Protein AF-0000000080721192 (afdb_homodimer)

Foldseek 3Di:
DDLVVQVVVLCVLVVVVQKHKDFDDADWDQDPVRHIDGSPDDPLFAGMWIAHNVPRAIEGEHEDAPPDDRDPSVVVVLVVCLVVLGQYEYDNHNVRSCCSHVVSDRHPPVD/DDLVVQVVVLCVLVVVVQKHKDFDDADWDQDPVRHIDGSPDDPLFAGMWIAHNVPRAIEGEHEDAPPDDRDPSVVVVLVVCLVVLGQYEYDNHSVRSCCSHVVSDRHPPVD

Radius of gyration: 17.12 Å; Cα contacts (8 Å, |Δi|>4): 476; chains: 2; bounding box: 43×50×36 Å

Structure (mmCIF, N/CA/C/O backbone):
data_AF-0000000080721192-model_v1
#
loop_
_entity.id
_entity.type
_entity.pdbx_description
1 polymer 'VRR-NUC domain-containing protein'
#
loop_
_atom_site.group_PDB
_atom_site.id
_atom_site.type_symbol
_atom_site.label_atom_id
_atom_site.label_alt_id
_atom_site.label_comp_id
_atom_site.label_asym_id
_atom_site.label_entity_id
_atom_site.label_seq_id
_atom_site.pdbx_PDB_ins_code
_atom_site.Cartn_x
_atom_site.Cartn_y
_atom_site.Cartn_z
_atom_site.occupancy
_atom_site.B_iso_or_equiv
_atom_site.auth_seq_id
_atom_site.auth_comp_id
_atom_site.auth_asym_id
_atom_site.auth_atom_id
_atom_site.pdbx_PDB_model_num
ATOM 1 N N . MET A 1 1 ? 7.223 -18.641 -18.047 1 91.12 1 MET A N 1
ATOM 2 C CA . MET A 1 1 ? 7.047 -17.234 -17.703 1 91.12 1 MET A CA 1
ATOM 3 C C . MET A 1 1 ? 7.738 -16.906 -16.391 1 91.12 1 MET A C 1
ATOM 5 O O . MET A 1 1 ? 7.703 -17.703 -15.453 1 91.12 1 MET A O 1
ATOM 9 N N . THR A 1 2 ? 8.375 -15.758 -16.25 1 95.75 2 THR A N 1
ATOM 10 C CA . THR A 1 2 ? 9.039 -15.328 -15.031 1 95.75 2 THR A CA 1
ATOM 11 C C . THR A 1 2 ? 8.031 -14.742 -14.047 1 95.75 2 THR A C 1
ATOM 13 O O . THR A 1 2 ? 6.902 -14.43 -14.422 1 95.75 2 THR A O 1
ATOM 16 N N . GLU A 1 3 ? 8.422 -14.609 -12.828 1 97.25 3 GLU A N 1
ATOM 17 C CA . GLU A 1 3 ? 7.57 -13.992 -11.812 1 97.25 3 GLU A CA 1
ATOM 18 C C . GLU A 1 3 ? 7.223 -12.555 -12.18 1 97.25 3 GLU A C 1
ATOM 20 O O . GLU A 1 3 ? 6.086 -12.117 -11.984 1 97.25 3 GLU A O 1
ATOM 25 N N . HIS A 1 4 ? 8.172 -11.859 -12.734 1 97 4 HIS A N 1
ATOM 26 C CA . HIS A 1 4 ? 7.965 -10.477 -13.141 1 97 4 HIS A CA 1
ATOM 27 C C . HIS A 1 4 ? 6.934 -10.375 -14.266 1 97 4 HIS A C 1
ATOM 29 O O . HIS A 1 4 ? 6.07 -9.5 -14.242 1 97 4 HIS A O 1
ATOM 35 N N . GLU A 1 5 ? 7.02 -11.266 -15.195 1 98.12 5 GLU A N 1
ATOM 36 C CA . GLU A 1 5 ? 6.051 -11.281 -16.281 1 98.12 5 GLU A CA 1
ATOM 37 C C . GLU A 1 5 ? 4.645 -11.562 -15.773 1 98.12 5 GLU A C 1
ATOM 39 O O . GLU A 1 5 ? 3.684 -10.914 -16.188 1 98.12 5 GLU A O 1
ATOM 44 N N . ILE A 1 6 ? 4.527 -12.539 -14.906 1 98.69 6 ILE A N 1
ATOM 45 C CA . ILE A 1 6 ? 3.238 -12.875 -14.312 1 98.69 6 ILE A CA 1
ATOM 46 C C . ILE A 1 6 ? 2.686 -11.664 -13.562 1 98.69 6 ILE A C 1
ATOM 48 O O . ILE A 1 6 ? 1.504 -11.336 -13.688 1 98.69 6 ILE A O 1
ATOM 52 N N . GLN A 1 7 ? 3.568 -11.055 -12.781 1 98.81 7 GLN A N 1
ATOM 53 C CA . GLN A 1 7 ? 3.178 -9.875 -12.008 1 98.81 7 GLN A CA 1
ATOM 54 C C . GLN A 1 7 ? 2.598 -8.789 -12.906 1 98.81 7 GLN A C 1
ATOM 56 O O . GLN A 1 7 ? 1.542 -8.227 -12.609 1 98.81 7 GLN A O 1
ATOM 61 N N . LYS A 1 8 ? 3.229 -8.523 -14.023 1 98.5 8 LYS A N 1
ATOM 62 C CA . LYS A 1 8 ? 2.764 -7.5 -14.961 1 98.5 8 LYS A CA 1
ATOM 63 C C . LYS A 1 8 ? 1.385 -7.852 -15.516 1 98.5 8 LYS A C 1
ATOM 65 O O . LYS A 1 8 ? 0.512 -6.988 -15.617 1 98.5 8 LYS A O 1
ATOM 70 N N . LEU A 1 9 ? 1.255 -9.07 -15.891 1 98.75 9 LEU A N 1
ATOM 71 C CA . LEU A 1 9 ? -0.02 -9.516 -16.438 1 98.75 9 LEU A CA 1
ATOM 72 C C . LEU A 1 9 ? -1.134 -9.383 -15.406 1 98.75 9 LEU A C 1
ATOM 74 O O . LEU A 1 9 ? -2.248 -8.977 -15.734 1 98.75 9 LEU A O 1
ATOM 78 N N . ILE A 1 10 ? -0.845 -9.703 -14.203 1 98.88 10 ILE A N 1
ATOM 79 C CA . ILE A 1 10 ? -1.822 -9.609 -13.125 1 98.88 10 ILE A CA 1
ATOM 80 C C . ILE A 1 10 ? -2.209 -8.148 -12.914 1 98.88 10 ILE A C 1
ATOM 82 O O . ILE A 1 10 ? -3.391 -7.824 -12.758 1 98.88 10 ILE A O 1
ATOM 86 N N . GLN A 1 11 ? -1.222 -7.273 -12.867 1 98.75 11 GLN A N 1
ATOM 87 C CA . GLN A 1 11 ? -1.494 -5.852 -12.695 1 98.75 11 GLN A CA 1
ATOM 88 C C . GLN A 1 11 ? -2.465 -5.344 -13.758 1 98.75 11 GLN A C 1
ATOM 90 O O . GLN A 1 11 ? -3.432 -4.648 -13.445 1 98.75 11 GLN A O 1
ATOM 95 N N . VAL A 1 12 ? -2.215 -5.707 -15 1 98.62 12 VAL A N 1
ATOM 96 C CA . VAL A 1 12 ? -3.064 -5.281 -16.109 1 98.62 12 VAL A CA 1
ATOM 97 C C . VAL A 1 12 ? -4.473 -5.84 -15.922 1 98.62 12 VAL A C 1
ATOM 99 O O . VAL A 1 12 ? -5.457 -5.105 -16.031 1 98.62 12 VAL A O 1
ATOM 102 N N . ALA A 1 13 ? -4.57 -7.066 -15.633 1 98.75 13 ALA A N 1
ATOM 103 C CA . ALA A 1 13 ? -5.867 -7.73 -15.516 1 98.75 13 ALA A CA 1
ATOM 104 C C . ALA A 1 13 ? -6.691 -7.121 -14.383 1 98.75 13 ALA A C 1
ATOM 106 O O . ALA A 1 13 ? -7.875 -6.824 -14.562 1 98.75 13 ALA A O 1
ATOM 107 N N . LEU A 1 14 ? -6.094 -6.934 -13.242 1 98.56 14 LEU A N 1
ATOM 108 C CA . LEU A 1 14 ? -6.812 -6.387 -12.094 1 98.56 14 LEU A CA 1
ATOM 109 C C . LEU A 1 14 ? -7.23 -4.941 -12.359 1 98.56 14 LEU A C 1
ATOM 111 O O . LEU A 1 14 ? -8.312 -4.52 -11.93 1 98.56 14 LEU A O 1
ATOM 115 N N . SER A 1 15 ? -6.34 -4.184 -13.031 1 97.62 15 SER A N 1
ATOM 116 C CA . SER A 1 15 ? -6.68 -2.803 -13.352 1 97.62 15 SER A CA 1
ATOM 117 C C . SER A 1 15 ? -7.898 -2.738 -14.273 1 97.62 15 SER A C 1
ATOM 119 O O . SER A 1 15 ? -8.641 -1.755 -14.258 1 97.62 15 SER A O 1
ATOM 121 N N . GLN A 1 16 ? -8.125 -3.797 -14.984 1 97.44 16 GLN A N 1
ATOM 122 C CA . GLN A 1 16 ? -9.266 -3.875 -15.883 1 97.44 16 GLN A CA 1
ATOM 123 C C . GLN A 1 16 ? -10.484 -4.473 -15.18 1 97.44 16 GLN A C 1
ATOM 125 O O . GLN A 1 16 ? -11.578 -4.512 -15.75 1 97.44 16 GLN A O 1
ATOM 130 N N . HIS A 1 17 ? -10.273 -4.906 -14.055 1 96.38 17 HIS A N 1
ATOM 131 C CA . HIS A 1 17 ? -11.328 -5.586 -13.297 1 96.38 17 HIS A CA 1
ATOM 132 C C . HIS A 1 17 ? -11.766 -4.75 -12.102 1 96.38 17 HIS A C 1
ATOM 134 O O . HIS A 1 17 ? -11.961 -5.285 -11.008 1 96.38 17 HIS A O 1
ATOM 140 N N . LYS A 1 18 ? -11.844 -3.471 -12.211 1 95.75 18 LYS A N 1
ATOM 141 C CA . LYS A 1 18 ? -12.398 -2.535 -11.234 1 95.75 18 LYS A CA 1
ATOM 142 C C . LYS A 1 18 ? -11.586 -2.545 -9.945 1 95.75 18 LYS A C 1
ATOM 144 O O . LYS A 1 18 ? -12.156 -2.598 -8.852 1 95.75 18 LYS A O 1
ATOM 149 N N . CYS A 1 19 ? -10.352 -2.568 -10.086 1 98.38 19 CYS A N 1
ATOM 150 C CA . CYS A 1 19 ? -9.414 -2.465 -8.969 1 98.38 19 CYS A CA 1
ATOM 151 C C . CYS A 1 19 ? -8.344 -1.423 -9.258 1 98.38 19 CYS A C 1
ATOM 153 O O . CYS A 1 19 ? -8.062 -1.112 -10.414 1 98.38 19 CYS A O 1
ATOM 155 N N . SER A 1 20 ? -7.867 -0.827 -8.25 1 98.5 20 SER A N 1
ATOM 156 C CA . SER A 1 20 ? -6.555 -0.19 -8.297 1 98.5 20 SER A CA 1
ATOM 157 C C . SER A 1 20 ? -5.473 -1.106 -7.734 1 98.5 20 SER A C 1
ATOM 159 O O . SER A 1 20 ? -5.668 -1.738 -6.691 1 98.5 20 SER A O 1
ATOM 161 N N . VAL A 1 21 ? -4.379 -1.207 -8.422 1 98.69 21 VAL A N 1
ATOM 162 C CA . VAL A 1 21 ? -3.322 -2.129 -8.016 1 98.69 21 VAL A CA 1
ATOM 163 C C . VAL A 1 21 ? -1.961 -1.45 -8.156 1 98.69 21 VAL A C 1
ATOM 165 O O . VAL A 1 21 ? -1.707 -0.76 -9.148 1 98.69 21 VAL A O 1
ATOM 168 N N . PHE A 1 22 ? -1.096 -1.616 -7.203 1 98.62 22 PHE A N 1
ATOM 169 C CA . PHE A 1 22 ? 0.232 -1.016 -7.156 1 98.62 22 PHE A CA 1
ATOM 170 C C . PHE A 1 22 ? 1.295 -2.072 -6.875 1 98.62 22 PHE A C 1
ATOM 172 O O . PHE A 1 22 ? 1.078 -2.98 -6.07 1 98.62 22 PHE A O 1
ATOM 179 N N . ARG A 1 23 ? 2.371 -1.935 -7.621 1 98.62 23 ARG A N 1
ATOM 180 C CA . ARG A 1 23 ? 3.543 -2.709 -7.227 1 98.62 23 ARG A CA 1
ATOM 181 C C . ARG A 1 23 ? 4.148 -2.168 -5.938 1 98.62 23 ARG A C 1
ATOM 183 O O . ARG A 1 23 ? 4.203 -0.953 -5.734 1 98.62 23 ARG A O 1
ATOM 190 N N . THR A 1 24 ? 4.602 -3.082 -5.078 1 98.5 24 THR A N 1
ATOM 191 C CA . THR A 1 24 ? 5.156 -2.682 -3.789 1 98.5 24 THR A CA 1
ATOM 192 C C . THR A 1 24 ? 6.512 -3.348 -3.553 1 98.5 24 THR A C 1
ATOM 194 O O . THR A 1 24 ? 6.598 -4.355 -2.85 1 98.5 24 THR A O 1
ATOM 197 N N . ASN A 1 25 ? 7.484 -2.789 -4.102 1 97.94 25 ASN A N 1
ATOM 198 C CA . ASN A 1 25 ? 8.82 -3.289 -3.818 1 97.94 25 ASN A CA 1
ATOM 199 C C . ASN A 1 25 ? 9.305 -2.852 -2.438 1 97.94 25 ASN A C 1
ATOM 201 O O . ASN A 1 25 ? 9.062 -1.716 -2.023 1 97.94 25 ASN A O 1
ATOM 205 N N . VAL A 1 26 ? 9.992 -3.762 -1.728 1 97.75 26 VAL A N 1
ATOM 206 C CA . VAL A 1 26 ? 10.359 -3.52 -0.336 1 97.75 26 VAL A CA 1
ATOM 207 C C . VAL A 1 26 ? 11.883 -3.473 -0.202 1 97.75 26 VAL A C 1
ATOM 209 O O . VAL A 1 26 ? 12.602 -3.924 -1.094 1 97.75 26 VAL A O 1
ATOM 212 N N . GLY A 1 27 ? 12.242 -2.887 0.895 1 94.56 27 GLY A N 1
ATOM 213 C CA . GLY A 1 27 ? 13.648 -3.006 1.24 1 94.56 27 GLY A CA 1
ATOM 214 C C . GLY A 1 27 ? 14.312 -1.668 1.513 1 94.56 27 GLY A C 1
ATOM 215 O O . GLY A 1 27 ? 13.672 -0.621 1.413 1 94.56 27 GLY A O 1
ATOM 216 N N . LYS A 1 28 ? 15.523 -1.801 1.999 1 97 28 LYS A N 1
ATOM 217 C CA . LYS A 1 28 ? 16.438 -0.694 2.232 1 97 28 LYS A CA 1
ATOM 218 C C . LYS A 1 28 ? 17.688 -0.816 1.351 1 97 28 LYS A C 1
ATOM 220 O O . LYS A 1 28 ? 18.312 -1.871 1.307 1 97 28 LYS A O 1
ATOM 225 N N . VAL A 1 29 ? 17.938 0.295 0.588 1 97.44 29 VAL A N 1
ATOM 226 C CA . VAL A 1 29 ? 19.094 0.231 -0.309 1 97.44 29 VAL A CA 1
ATOM 227 C C . VAL A 1 29 ? 20.016 1.423 -0.056 1 97.44 29 VAL A C 1
ATOM 229 O O . VAL A 1 29 ? 19.562 2.482 0.386 1 97.44 29 VAL A O 1
ATOM 232 N N . GLN A 1 30 ? 21.234 1.2 -0.267 1 97.75 30 GLN A N 1
ATOM 233 C CA . GLN A 1 30 ? 22.188 2.311 -0.205 1 97.75 30 GLN A CA 1
ATOM 234 C C . GLN A 1 30 ? 22.297 3.014 -1.555 1 97.75 30 GLN A C 1
ATOM 236 O O . GLN A 1 30 ? 22.531 2.371 -2.578 1 97.75 30 GLN A O 1
ATOM 241 N N . THR A 1 31 ? 22.219 4.344 -1.558 1 97.44 31 THR A N 1
ATOM 242 C CA . THR A 1 31 ? 22.234 5.105 -2.801 1 97.44 31 THR A CA 1
ATOM 243 C C . THR A 1 31 ? 23.656 5.516 -3.168 1 97.44 31 THR A C 1
ATOM 245 O O . THR A 1 31 ? 24.578 5.32 -2.383 1 97.44 31 THR A O 1
ATOM 248 N N . ILE A 1 32 ? 23.812 5.945 -4.348 1 96.25 32 ILE A N 1
ATOM 249 C CA . ILE A 1 32 ? 25.125 6.305 -4.891 1 96.25 32 ILE A CA 1
ATOM 250 C C . ILE A 1 32 ? 25.766 7.367 -4.008 1 96.25 32 ILE A C 1
ATOM 252 O O . ILE A 1 32 ? 27 7.484 -3.969 1 96.25 32 ILE A O 1
ATOM 256 N N . ASP A 1 33 ? 24.953 8.102 -3.371 1 95.88 33 ASP A N 1
ATOM 257 C CA . ASP A 1 33 ? 25.484 9.117 -2.461 1 95.88 33 ASP A CA 1
ATOM 258 C C . ASP A 1 33 ? 25.719 8.539 -1.069 1 95.88 33 ASP A C 1
ATOM 260 O O . ASP A 1 33 ? 25.844 9.281 -0.093 1 95.88 33 ASP A O 1
ATOM 264 N N . HIS A 1 34 ? 25.672 7.293 -0.898 1 95.62 34 HIS A N 1
ATOM 265 C CA . HIS A 1 34 ? 25.969 6.547 0.318 1 95.62 34 HIS A CA 1
ATOM 266 C C . HIS A 1 34 ? 24.906 6.797 1.392 1 95.62 34 HIS A C 1
ATOM 268 O O . HIS A 1 34 ? 25.219 6.797 2.584 1 95.62 34 HIS A O 1
ATOM 274 N N . ARG A 1 35 ? 23.844 7.133 0.941 1 96.94 35 ARG A N 1
ATOM 275 C CA . ARG A 1 35 ? 22.719 7.266 1.852 1 96.94 35 ARG A CA 1
ATOM 276 C C . ARG A 1 35 ? 21.781 6.062 1.746 1 96.94 35 ARG A C 1
ATOM 278 O O . ARG A 1 35 ? 21.797 5.348 0.743 1 96.94 35 ARG A O 1
ATOM 285 N N . TRP A 1 36 ? 21.016 5.766 2.832 1 97.44 36 TRP A N 1
ATOM 286 C CA . TRP A 1 36 ? 20.062 4.652 2.838 1 97.44 36 TRP A CA 1
ATOM 287 C C . TRP A 1 36 ? 18.688 5.113 2.402 1 97.44 36 TRP A C 1
ATOM 289 O O . TRP A 1 36 ? 18.219 6.188 2.803 1 97.44 36 TRP A O 1
ATOM 299 N N . PHE A 1 37 ? 18.141 4.445 1.411 1 97.56 37 PHE A N 1
ATOM 300 C CA . PHE A 1 37 ? 16.734 4.59 1.042 1 97.56 37 PHE A CA 1
ATOM 301 C C . PHE A 1 37 ? 15.922 3.408 1.549 1 97.56 37 PHE A C 1
ATOM 303 O O . PHE A 1 37 ? 16.219 2.256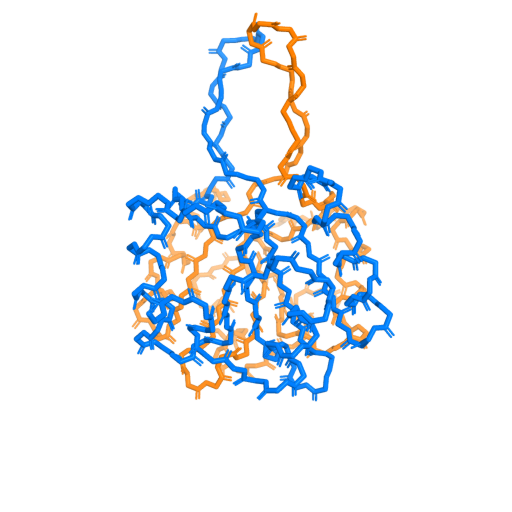 1.225 1 97.56 37 PHE A O 1
ATOM 310 N N . ASP A 1 38 ? 14.93 3.73 2.385 1 98.19 38 ASP A N 1
ATOM 311 C CA . ASP A 1 38 ? 14.008 2.766 2.98 1 98.19 38 ASP A CA 1
ATOM 312 C C . ASP A 1 38 ? 12.594 2.943 2.434 1 98.19 38 ASP A C 1
ATOM 314 O O . ASP A 1 38 ? 12.008 4.02 2.555 1 98.19 38 ASP A O 1
ATOM 318 N N . THR A 1 39 ? 12.031 1.937 1.851 1 98.25 39 THR A N 1
ATOM 319 C CA . THR A 1 39 ? 10.711 2.039 1.246 1 98.25 39 THR A CA 1
ATOM 320 C C . THR A 1 39 ? 9.633 2.207 2.318 1 98.25 39 THR A C 1
ATOM 322 O O . THR A 1 39 ? 8.523 2.66 2.029 1 98.25 39 THR A O 1
ATOM 325 N N . GLY A 1 40 ? 9.992 1.718 3.463 1 98.31 40 GLY A N 1
ATOM 326 C CA . GLY A 1 40 ? 9.055 1.804 4.566 1 98.31 40 GLY A CA 1
ATOM 327 C C . GLY A 1 40 ? 8.219 0.546 4.738 1 98.31 40 GLY A C 1
ATOM 328 O O . GLY A 1 40 ? 7.754 0.25 5.84 1 98.31 40 GLY A O 1
ATOM 329 N N . LEU A 1 41 ? 8.039 -0.207 3.744 1 98.44 41 LEU A N 1
ATOM 330 C CA . LEU A 1 41 ? 7.25 -1.433 3.787 1 98.44 41 LEU A CA 1
ATOM 331 C C . LEU A 1 41 ? 8.047 -2.57 4.418 1 98.44 41 LEU A C 1
ATOM 333 O O . LEU A 1 41 ? 9.25 -2.691 4.188 1 98.44 41 LEU A O 1
ATOM 337 N N . PRO A 1 42 ? 7.445 -3.348 5.176 1 97.56 42 PRO A N 1
ATOM 338 C CA . PRO A 1 42 ? 8.164 -4.434 5.848 1 97.56 42 PRO A CA 1
ATOM 339 C C . PRO A 1 42 ? 8.633 -5.52 4.879 1 97.56 42 PRO A C 1
ATOM 341 O O . PRO A 1 42 ? 8.047 -5.691 3.809 1 97.56 42 PRO A O 1
ATOM 344 N N . GLN A 1 43 ? 9.656 -6.242 5.359 1 97 43 GLN A N 1
ATOM 345 C CA . GLN A 1 43 ? 10.062 -7.434 4.625 1 97 43 GLN A CA 1
ATOM 346 C C . GLN A 1 43 ? 8.914 -8.43 4.504 1 97 43 GLN A C 1
ATOM 348 O O . GLN A 1 43 ? 8.172 -8.648 5.465 1 97 43 GLN A O 1
ATOM 353 N N . GLY A 1 44 ? 8.805 -9.023 3.354 1 98.19 44 GLY A N 1
ATOM 354 C CA . GLY A 1 44 ? 7.77 -10.023 3.143 1 98.19 44 GLY A CA 1
ATOM 355 C C . GLY A 1 44 ? 6.461 -9.43 2.646 1 98.19 44 GLY A C 1
ATOM 356 O O . GLY A 1 44 ? 5.512 -10.164 2.357 1 98.19 44 GLY A O 1
ATOM 357 N N . PHE A 1 45 ? 6.363 -8.086 2.602 1 98.81 45 PHE A N 1
ATOM 358 C CA . PHE A 1 45 ? 5.172 -7.457 2.053 1 98.81 45 PHE A CA 1
ATOM 359 C C . PHE A 1 45 ? 4.883 -7.973 0.647 1 98.81 45 PHE A C 1
ATOM 361 O O . PHE A 1 45 ? 5.801 -8.141 -0.159 1 98.81 45 PHE A O 1
ATOM 368 N N . PRO A 1 46 ? 3.705 -8.32 0.318 1 98.81 46 PRO A N 1
ATOM 369 C CA . PRO A 1 46 ? 3.393 -8.938 -0.973 1 98.81 46 PRO A CA 1
ATOM 370 C C . PRO A 1 46 ? 3.738 -8.039 -2.158 1 98.81 46 PRO A C 1
ATOM 372 O O . PRO A 1 46 ? 3.818 -6.816 -2.008 1 98.81 46 PRO A O 1
ATOM 375 N N . ASP A 1 47 ? 3.891 -8.57 -3.289 1 98.88 47 ASP A N 1
ATOM 376 C CA . ASP A 1 47 ? 4.371 -7.918 -4.504 1 98.88 47 ASP A CA 1
ATOM 377 C C . ASP A 1 47 ? 3.379 -6.863 -4.988 1 98.88 47 ASP A C 1
ATOM 379 O O . ASP A 1 47 ? 3.775 -5.867 -5.594 1 98.88 47 ASP A O 1
ATOM 383 N N . LEU A 1 48 ? 2.109 -7.16 -4.832 1 98.88 48 LEU A N 1
ATOM 384 C CA . LEU A 1 48 ? 1.051 -6.27 -5.297 1 98.88 48 LEU A CA 1
ATOM 385 C C . LEU A 1 48 ? 0.083 -5.938 -4.168 1 98.88 48 LEU A C 1
ATOM 387 O O 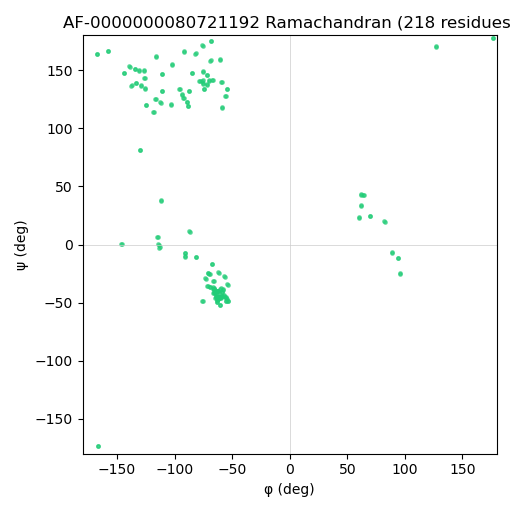. LEU A 1 48 ? -0.279 -6.812 -3.377 1 98.88 48 LEU A O 1
ATOM 391 N N . MET A 1 49 ? -0.239 -4.734 -4.059 1 98.88 49 MET A N 1
ATOM 392 C CA . MET A 1 49 ? -1.278 -4.246 -3.16 1 98.88 49 MET A CA 1
ATOM 393 C C . MET A 1 49 ? -2.301 -3.402 -3.916 1 98.88 49 MET A C 1
ATOM 395 O O . MET A 1 49 ? -1.944 -2.66 -4.832 1 98.88 49 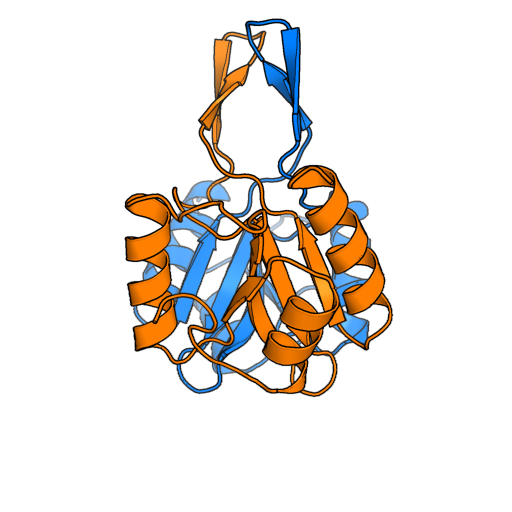MET A O 1
ATOM 399 N N . GLY A 1 50 ? -3.555 -3.533 -3.508 1 98.81 50 GLY A N 1
ATOM 400 C CA . GLY A 1 50 ? -4.602 -2.754 -4.148 1 98.81 50 GLY A CA 1
ATOM 401 C C . GLY A 1 50 ? -5.91 -2.764 -3.379 1 98.81 50 GLY A C 1
ATOM 402 O O . GLY A 1 50 ? -5.949 -3.178 -2.219 1 98.81 50 GLY A O 1
ATOM 403 N N . TYR A 1 51 ? -6.891 -2.18 -4.023 1 98.88 51 TYR A N 1
ATOM 404 C CA . TYR A 1 51 ? -8.227 -2.182 -3.449 1 98.88 51 TYR A CA 1
ATOM 405 C C . TYR A 1 51 ? -9.289 -2.303 -4.539 1 98.88 51 TYR A C 1
ATOM 407 O O . TYR A 1 51 ? -9.078 -1.86 -5.672 1 98.88 51 TYR A O 1
ATOM 415 N N . ARG A 1 52 ? -10.359 -2.969 -4.129 1 98.19 52 ARG A N 1
ATOM 416 C CA . ARG A 1 52 ? -11.523 -3.082 -5.004 1 98.19 52 ARG A CA 1
ATOM 417 C C . ARG A 1 52 ? -12.305 -1.771 -5.055 1 98.19 52 ARG A C 1
ATOM 419 O O . ARG A 1 52 ? -12.539 -1.147 -4.02 1 98.19 52 ARG A O 1
ATOM 426 N N . TRP A 1 53 ? -12.734 -1.43 -6.25 1 97.69 53 TRP A N 1
ATOM 427 C CA . TRP A 1 53 ? -13.484 -0.182 -6.375 1 97.69 53 TRP A CA 1
ATOM 428 C C . TRP A 1 53 ? -14.867 -0.31 -5.75 1 97.69 53 TRP A C 1
ATOM 430 O O . TRP A 1 53 ? -15.43 0.677 -5.27 1 97.69 53 TRP A O 1
ATOM 440 N N . VAL A 1 54 ? -15.422 -1.503 -5.637 1 96.19 54 VAL A N 1
ATOM 441 C CA . VAL A 1 54 ? -16.797 -1.721 -5.223 1 96.19 54 VAL A CA 1
ATOM 442 C C . VAL A 1 54 ? -16.938 -1.452 -3.725 1 96.19 54 VAL A C 1
ATOM 444 O O . VAL A 1 54 ? -17.984 -0.979 -3.268 1 96.19 54 VAL A O 1
ATOM 447 N N . ASP A 1 55 ? -15.93 -1.661 -2.979 1 97.06 55 ASP A N 1
ATOM 448 C CA . ASP A 1 55 ? -16.094 -1.548 -1.534 1 97.06 55 ASP A CA 1
ATOM 449 C C . ASP A 1 55 ? -14.836 -1.006 -0.872 1 97.06 55 ASP A C 1
ATOM 451 O O . ASP A 1 55 ? -14.766 -0.899 0.354 1 97.06 55 ASP A O 1
ATOM 455 N N . ASN A 1 56 ? -13.797 -0.713 -1.625 1 98.38 56 ASN A N 1
ATOM 456 C CA . ASN A 1 56 ? -12.523 -0.162 -1.176 1 98.38 56 ASN A CA 1
ATOM 457 C C . ASN A 1 56 ? -11.836 -1.087 -0.176 1 98.38 56 ASN A C 1
ATOM 459 O O . ASN A 1 56 ? -11.016 -0.637 0.63 1 98.38 56 ASN A O 1
ATOM 463 N N . GLN A 1 57 ? -12.211 -2.359 -0.249 1 98.31 57 GLN A N 1
ATOM 464 C CA . GLN A 1 57 ? -11.453 -3.34 0.527 1 98.31 57 GLN A CA 1
ATOM 465 C C . GLN A 1 57 ? -10.07 -3.57 -0.075 1 98.31 57 GLN A C 1
ATOM 467 O O . GLN A 1 57 ? -9.93 -3.688 -1.294 1 98.31 57 GLN A O 1
ATOM 472 N N . ILE A 1 58 ? -9.141 -3.645 0.812 1 98.88 58 ILE A N 1
ATOM 473 C CA . ILE A 1 58 ? -7.758 -3.869 0.411 1 98.88 58 ILE A CA 1
ATOM 474 C C . ILE A 1 58 ? -7.562 -5.332 0.019 1 98.88 58 ILE A C 1
ATOM 476 O O . ILE A 1 58 ? -8.266 -6.215 0.52 1 98.88 58 ILE A O 1
ATOM 480 N N . PHE A 1 59 ? -6.648 -5.566 -0.912 1 98.94 59 PHE A N 1
ATOM 481 C CA . PHE A 1 59 ? -6.156 -6.906 -1.205 1 98.94 59 PHE A CA 1
ATOM 482 C C . PHE A 1 59 ? -4.652 -6.887 -1.452 1 98.94 59 PHE A C 1
ATOM 484 O O . PHE A 1 59 ? -4.09 -5.848 -1.805 1 98.94 59 PHE A O 1
ATOM 491 N N . MET A 1 60 ? -3.963 -8.016 -1.197 1 98.94 60 MET A N 1
ATOM 492 C CA . MET A 1 60 ? -2.539 -8.18 -1.474 1 98.94 60 MET A CA 1
ATOM 493 C C . MET A 1 60 ? -2.27 -9.508 -2.17 1 98.94 60 MET A C 1
ATOM 495 O O . MET A 1 60 ? -2.881 -10.531 -1.835 1 98.94 60 MET A O 1
ATOM 499 N N . ILE A 1 61 ? -1.392 -9.445 -3.143 1 98.94 61 ILE A N 1
ATOM 500 C CA . ILE A 1 61 ? -1.085 -10.633 -3.941 1 98.94 61 ILE A CA 1
ATOM 501 C C . ILE A 1 61 ? 0.417 -10.906 -3.902 1 98.94 61 ILE A C 1
ATOM 503 O O . ILE A 1 61 ? 1.221 -10.039 -4.262 1 98.94 61 ILE A O 1
ATOM 507 N N . GLU A 1 62 ? 0.797 -12.039 -3.422 1 98.94 62 GLU A N 1
ATOM 508 C CA . GLU A 1 62 ? 2.152 -12.562 -3.566 1 98.94 62 GLU A CA 1
ATOM 509 C C . GLU A 1 62 ? 2.295 -13.375 -4.852 1 98.94 62 GLU A C 1
ATOM 511 O O . GLU A 1 62 ? 1.591 -14.367 -5.043 1 98.94 62 GLU A O 1
ATOM 516 N N . VAL A 1 63 ? 3.141 -13.008 -5.754 1 98.94 63 VAL A N 1
ATOM 517 C CA . VAL A 1 63 ? 3.266 -13.648 -7.059 1 98.94 63 VAL A CA 1
ATOM 518 C C . VAL A 1 63 ? 4.348 -14.727 -7 1 98.94 63 VAL A C 1
ATOM 520 O O . VAL A 1 63 ? 5.438 -14.492 -6.469 1 98.94 63 VAL A O 1
ATOM 523 N N . LYS A 1 64 ? 4.02 -15.898 -7.441 1 98.75 64 LYS A N 1
ATOM 524 C CA . LYS A 1 64 ? 4.957 -17.016 -7.547 1 98.75 64 LYS A CA 1
ATOM 525 C C . LYS A 1 64 ? 4.824 -17.719 -8.891 1 98.75 64 LYS A C 1
ATOM 527 O O . LYS A 1 64 ? 3.758 -17.703 -9.508 1 98.75 64 LYS A O 1
ATOM 532 N N . THR A 1 65 ? 5.934 -18.297 -9.352 1 98.25 65 THR A N 1
ATOM 533 C CA . THR A 1 65 ? 5.844 -19.234 -10.461 1 98.25 65 THR A CA 1
ATOM 534 C C . THR A 1 65 ? 5.113 -20.516 -10.031 1 98.25 65 THR A C 1
ATOM 536 O O . THR A 1 65 ? 4.77 -20.672 -8.859 1 98.25 65 THR A O 1
ATOM 539 N N . LYS A 1 66 ? 4.887 -21.391 -10.953 1 96.31 66 LYS A N 1
ATOM 540 C CA . LYS A 1 66 ? 4.148 -22.625 -10.703 1 96.31 66 LYS A CA 1
ATOM 541 C C . LYS A 1 66 ? 4.762 -23.406 -9.547 1 96.31 66 LYS A C 1
ATOM 543 O O . LYS A 1 66 ? 4.043 -23.984 -8.734 1 96.31 66 LYS A O 1
ATOM 548 N N . THR A 1 67 ? 6.062 -23.328 -9.422 1 96.25 67 THR A N 1
ATOM 549 C CA . THR A 1 67 ? 6.734 -24.172 -8.453 1 96.25 67 THR A CA 1
ATOM 550 C C . THR A 1 67 ? 7.344 -23.344 -7.328 1 96.25 67 THR A C 1
ATOM 552 O O . THR A 1 67 ? 7.93 -23.875 -6.391 1 96.25 67 THR A O 1
ATOM 555 N N . GLY A 1 68 ? 7.246 -22.047 -7.41 1 97 68 GLY A N 1
ATOM 556 C CA . GLY A 1 68 ? 7.867 -21.188 -6.418 1 97 68 GLY A CA 1
ATOM 557 C C . GLY A 1 68 ? 7.246 -21.312 -5.039 1 97 68 GLY A C 1
ATOM 558 O O . GLY A 1 68 ? 6.027 -21.453 -4.914 1 97 68 GLY A O 1
ATOM 559 N N . LYS A 1 69 ? 8.086 -21.266 -4.051 1 97.25 69 LYS A N 1
ATOM 560 C CA . LYS A 1 69 ? 7.625 -21.344 -2.668 1 97.25 69 LYS A CA 1
ATOM 561 C C . LYS A 1 69 ? 7.816 -20 -1.952 1 97.25 69 LYS A C 1
ATOM 563 O O . LYS A 1 69 ? 8.789 -19.281 -2.215 1 97.25 69 LYS A O 1
ATOM 568 N N . PRO A 1 70 ? 6.91 -19.703 -1.033 1 97.75 70 PRO A N 1
ATOM 569 C CA . PRO A 1 70 ? 7.098 -18.469 -0.274 1 97.75 70 PRO A CA 1
ATOM 570 C C . PRO A 1 70 ? 8.242 -18.562 0.731 1 97.75 70 PRO A C 1
ATOM 572 O O . PRO A 1 70 ? 8.492 -19.625 1.296 1 97.75 70 PRO A O 1
ATOM 575 N N . ARG A 1 71 ? 8.898 -17.469 0.913 1 98.12 71 ARG A N 1
ATOM 576 C CA . ARG A 1 71 ? 9.953 -17.359 1.916 1 98.12 71 ARG A CA 1
ATOM 577 C C . ARG A 1 71 ? 9.367 -17.25 3.318 1 98.12 71 ARG A C 1
ATOM 579 O O . ARG A 1 71 ? 8.164 -17.016 3.477 1 98.12 71 ARG A O 1
ATOM 586 N N . LYS A 1 72 ? 10.211 -17.328 4.316 1 98.19 72 LYS A N 1
ATOM 587 C CA . LYS A 1 72 ? 9.773 -17.266 5.707 1 98.19 72 LYS A CA 1
ATOM 588 C C . LYS A 1 72 ? 9.141 -15.922 6.031 1 98.19 72 LYS A C 1
ATOM 590 O O . LYS A 1 72 ? 8.125 -15.859 6.734 1 98.19 72 LYS A O 1
ATOM 595 N N . ASP A 1 73 ? 9.727 -14.828 5.582 1 98.38 73 ASP A N 1
ATOM 596 C CA . ASP A 1 73 ? 9.195 -13.5 5.855 1 98.38 73 ASP A CA 1
ATOM 597 C C . ASP A 1 73 ? 7.852 -13.297 5.16 1 98.38 73 ASP A C 1
ATOM 599 O O . ASP A 1 73 ? 6.984 -12.586 5.676 1 98.38 73 ASP A O 1
ATOM 603 N N . GLN A 1 74 ? 7.676 -13.93 4.02 1 98.69 74 GLN A N 1
ATOM 604 C CA . GLN A 1 74 ? 6.395 -13.859 3.324 1 98.69 74 GLN A CA 1
ATOM 605 C C . GLN A 1 74 ? 5.32 -14.648 4.066 1 98.69 74 GLN A C 1
ATOM 607 O O . GLN A 1 74 ? 4.164 -14.234 4.125 1 98.69 74 GLN A O 1
ATOM 612 N N . LEU A 1 75 ? 5.703 -15.789 4.676 1 98.69 75 LEU A N 1
ATOM 613 C CA . LEU A 1 75 ? 4.781 -16.578 5.477 1 98.69 75 LEU A CA 1
ATOM 614 C C . LEU A 1 75 ? 4.352 -15.82 6.727 1 98.69 75 LEU A C 1
ATOM 616 O O . LEU A 1 75 ? 3.18 -15.859 7.109 1 98.69 75 LEU A O 1
ATOM 620 N N . LYS A 1 76 ? 5.293 -15.188 7.324 1 98.19 76 LYS A N 1
ATOM 621 C CA . LYS A 1 76 ? 4.969 -14.398 8.508 1 98.19 76 LYS A CA 1
ATOM 622 C C . LYS A 1 76 ? 3.971 -13.297 8.18 1 98.19 76 LYS A C 1
ATOM 624 O O . LYS A 1 76 ? 3.014 -13.07 8.922 1 98.19 76 LYS A O 1
ATOM 629 N N . PHE A 1 77 ? 4.188 -12.594 7.09 1 98.56 77 PHE A N 1
ATOM 630 C CA . PHE A 1 77 ? 3.27 -11.523 6.711 1 98.56 77 PHE A CA 1
ATOM 631 C C . PHE A 1 77 ? 1.898 -12.086 6.355 1 98.56 77 PHE A C 1
ATOM 633 O O . PHE A 1 77 ? 0.872 -11.484 6.672 1 98.56 77 PHE A O 1
ATOM 640 N N . HIS A 1 78 ? 1.927 -13.266 5.676 1 98.56 78 HIS A N 1
ATOM 641 C CA . HIS A 1 78 ? 0.679 -13.977 5.418 1 98.56 78 HIS A CA 1
ATOM 642 C C . HIS A 1 78 ? -0.1 -14.203 6.707 1 98.56 78 HIS A C 1
ATOM 644 O O . HIS A 1 78 ? -1.311 -13.977 6.758 1 98.56 78 HIS A O 1
ATOM 650 N N . GLU A 1 79 ? 0.547 -14.695 7.719 1 98.56 79 GLU A N 1
ATOM 651 C CA . GLU A 1 79 ? -0.116 -14.969 8.992 1 98.56 79 GLU A CA 1
ATOM 652 C C . GLU A 1 79 ? -0.752 -13.711 9.562 1 98.56 79 GLU A C 1
ATOM 654 O O . GLU A 1 79 ? -1.848 -13.766 10.125 1 98.56 79 GLU A O 1
ATOM 659 N N . PHE A 1 80 ? -0.03 -12.656 9.391 1 97.94 80 PHE A N 1
ATOM 660 C CA . PHE A 1 80 ? -0.546 -11.367 9.836 1 97.94 80 PHE A CA 1
ATOM 661 C C . PHE A 1 80 ? -1.812 -11 9.07 1 97.94 80 PHE A C 1
ATOM 663 O O . PHE A 1 80 ? -2.832 -10.664 9.672 1 97.94 80 PHE A O 1
ATOM 670 N N . LEU A 1 81 ? -1.816 -11.086 7.773 1 98.44 81 LEU A N 1
ATOM 671 C CA . LEU A 1 81 ? -2.975 -10.781 6.941 1 98.44 81 LEU A CA 1
ATOM 672 C C . LEU A 1 81 ? -4.133 -11.727 7.25 1 98.44 81 LEU A C 1
ATOM 674 O O . LEU A 1 81 ? -5.289 -11.305 7.281 1 98.44 81 LEU A O 1
ATOM 678 N N . GLN A 1 82 ? -3.768 -12.984 7.449 1 98.44 82 GLN A N 1
ATOM 679 C CA . GLN A 1 82 ? -4.754 -14.008 7.773 1 98.44 82 GLN A CA 1
ATOM 680 C C . GLN A 1 82 ? -5.508 -13.664 9.055 1 98.44 82 GLN A C 1
ATOM 682 O O . GLN A 1 82 ? -6.73 -13.812 9.117 1 98.44 82 GLN A O 1
ATOM 687 N N . SER A 1 83 ? -4.805 -13.18 9.984 1 97.56 83 SER A N 1
ATOM 688 C CA . SER A 1 83 ? -5.395 -12.891 11.289 1 97.56 83 SER A CA 1
ATOM 689 C C . SER A 1 83 ? -6.395 -11.75 11.203 1 97.56 83 SER A C 1
ATOM 691 O O . SER A 1 83 ? -7.262 -11.609 12.07 1 97.56 83 SER A O 1
ATOM 693 N N . HIS A 1 84 ? -6.352 -10.969 10.133 1 97.31 84 HIS A N 1
ATOM 694 C CA . HIS A 1 84 ? -7.262 -9.836 9.984 1 97.31 84 HIS A CA 1
ATOM 695 C C . HIS A 1 84 ? -8.211 -10.055 8.812 1 97.31 84 HIS A C 1
ATOM 697 O O . HIS A 1 84 ? -8.898 -9.117 8.383 1 97.31 84 HIS A O 1
ATOM 703 N N . ASN A 1 85 ? -8.172 -11.172 8.25 1 98.19 85 ASN A N 1
ATOM 704 C CA . ASN A 1 85 ? -9.086 -11.562 7.188 1 98.19 85 ASN A CA 1
ATOM 705 C C . ASN A 1 85 ? -8.945 -10.664 5.965 1 98.19 85 ASN A C 1
ATOM 707 O O . ASN A 1 85 ? -9.938 -10.305 5.332 1 98.19 85 ASN A O 1
ATOM 711 N N . VAL A 1 86 ? -7.777 -10.266 5.777 1 98.75 86 VAL A N 1
ATOM 712 C CA . VAL A 1 86 ? -7.492 -9.445 4.609 1 98.75 86 VAL A CA 1
ATOM 713 C C . VAL A 1 86 ? -7.484 -10.312 3.354 1 98.75 86 VAL A C 1
ATOM 715 O O . VAL A 1 86 ? -6.914 -11.406 3.352 1 98.75 86 VAL A O 1
ATOM 718 N N . ILE A 1 87 ? -8.148 -9.844 2.297 1 98.88 87 ILE A N 1
ATOM 719 C CA . ILE A 1 87 ? -8.086 -10.523 1.008 1 98.88 87 ILE A CA 1
ATOM 720 C C . ILE A 1 87 ? -6.641 -10.602 0.529 1 98.88 87 ILE A C 1
ATOM 722 O O . ILE A 1 87 ? -5.98 -9.57 0.364 1 98.88 87 ILE A O 1
ATOM 726 N N . HIS A 1 88 ? -6.152 -11.859 0.382 1 98.94 88 HIS A N 1
ATOM 727 C CA . HIS A 1 88 ? -4.781 -12.031 -0.084 1 98.94 88 HIS A CA 1
ATOM 728 C C . HIS A 1 88 ? -4.508 -13.477 -0.484 1 98.94 88 HIS A C 1
ATOM 730 O O . HIS A 1 88 ? -5.277 -14.375 -0.143 1 98.94 88 HIS A O 1
ATOM 736 N N . GLY A 1 89 ? -3.41 -13.648 -1.227 1 98.94 89 GLY A N 1
ATOM 737 C CA . GLY A 1 89 ? -2.988 -14.992 -1.584 1 98.94 89 GLY A CA 1
ATOM 738 C C . GLY A 1 89 ? -1.774 -15.016 -2.494 1 98.94 89 GLY A C 1
ATOM 739 O O . GLY A 1 89 ? -1.249 -13.961 -2.863 1 98.94 89 GLY A O 1
ATOM 740 N N . ILE A 1 90 ? -1.383 -16.266 -2.76 1 98.94 90 ILE A N 1
ATOM 741 C CA . ILE A 1 90 ? -0.361 -16.5 -3.771 1 98.94 90 ILE A CA 1
ATOM 742 C C . ILE A 1 90 ? -1.019 -16.672 -5.141 1 98.94 90 ILE A C 1
ATOM 744 O O . ILE A 1 90 ? -1.934 -17.484 -5.297 1 98.94 90 ILE A O 1
ATOM 748 N N . ALA A 1 91 ? -0.65 -15.891 -6.051 1 98.94 91 ALA A N 1
ATOM 749 C CA . ALA A 1 91 ? -1.122 -16.031 -7.426 1 98.94 91 ALA A CA 1
ATOM 750 C C . ALA A 1 91 ? 0.005 -16.484 -8.352 1 98.94 91 ALA A C 1
ATOM 752 O O . ALA A 1 91 ? 1.099 -15.914 -8.328 1 98.94 91 ALA A O 1
ATOM 753 N N . ARG A 1 92 ? -0.212 -17.453 -9.172 1 98.81 92 ARG A N 1
ATOM 754 C CA . ARG A 1 92 ? 0.747 -17.984 -10.133 1 98.81 92 ARG A CA 1
ATOM 755 C C . ARG A 1 92 ? 0.289 -17.719 -11.562 1 98.81 92 ARG A C 1
ATOM 757 O O . ARG A 1 92 ? 0.924 -18.172 -12.516 1 98.81 92 ARG A O 1
ATOM 764 N N . SER A 1 93 ? -0.858 -17.078 -11.633 1 98.75 93 SER A N 1
ATOM 765 C CA . SER A 1 93 ? -1.476 -16.719 -12.906 1 98.75 93 SER A CA 1
ATOM 766 C C . SER A 1 93 ? -2.455 -15.562 -12.734 1 98.75 93 SER A C 1
ATOM 768 O O . SER A 1 93 ? -2.803 -15.203 -11.609 1 98.75 93 SER A O 1
ATOM 770 N N . VAL A 1 94 ? -2.842 -15.008 -13.828 1 98.81 94 VAL A N 1
ATOM 771 C CA . VAL A 1 94 ? -3.893 -14 -13.844 1 98.81 94 VAL A CA 1
ATOM 772 C C . VAL A 1 94 ? -5.168 -14.57 -13.227 1 98.81 94 VAL A C 1
ATOM 774 O O . VAL A 1 94 ? -5.84 -13.906 -12.438 1 98.81 94 VAL A O 1
ATOM 777 N N . GLN A 1 95 ? -5.469 -15.781 -13.617 1 98.69 95 GLN A N 1
ATOM 778 C CA . GLN A 1 95 ? -6.68 -16.422 -13.117 1 98.69 95 GLN A CA 1
ATOM 779 C C . GLN A 1 95 ? -6.656 -16.531 -11.594 1 98.69 95 GLN A C 1
ATOM 781 O O . GLN A 1 95 ? -7.66 -16.25 -10.93 1 98.69 95 GLN A O 1
ATOM 786 N N . ASP A 1 96 ? -5.527 -16.938 -11.023 1 98.81 96 ASP A N 1
ATOM 787 C CA . ASP A 1 96 ? -5.395 -16.984 -9.57 1 98.81 96 ASP A CA 1
ATOM 788 C C . ASP A 1 96 ? -5.711 -15.633 -8.945 1 98.81 96 ASP A C 1
ATOM 790 O O . ASP A 1 96 ? -6.477 -15.555 -7.977 1 98.81 96 ASP A O 1
ATOM 794 N N . ALA A 1 97 ? -5.141 -14.586 -9.461 1 98.94 97 ALA A N 1
ATOM 795 C CA . ALA A 1 97 ? -5.293 -13.234 -8.914 1 98.94 97 ALA A CA 1
ATOM 796 C C . ALA A 1 97 ? -6.754 -12.789 -8.969 1 98.94 97 ALA A C 1
ATOM 798 O O . ALA A 1 97 ? -7.27 -12.227 -7.996 1 98.94 97 ALA A O 1
ATOM 799 N N . LEU A 1 98 ? -7.379 -13.023 -10.094 1 98.75 98 LEU A N 1
ATOM 800 C CA . LEU A 1 98 ? -8.781 -12.641 -10.234 1 98.75 98 LEU A CA 1
ATOM 801 C C . LEU A 1 98 ? -9.656 -13.422 -9.258 1 98.75 98 LEU A C 1
ATOM 803 O O . LEU A 1 98 ? -10.586 -12.867 -8.672 1 98.75 98 LEU A O 1
ATOM 807 N N . MET A 1 99 ? -9.328 -14.719 -9.117 1 98.62 99 MET A N 1
ATOM 808 C CA . MET A 1 99 ? -10.062 -15.547 -8.156 1 98.62 99 MET A CA 1
ATOM 809 C C . MET A 1 99 ? -9.914 -15 -6.742 1 98.62 99 MET A C 1
ATOM 811 O O . MET A 1 99 ? -10.898 -14.891 -6.008 1 98.62 99 MET A O 1
ATOM 815 N N . ILE A 1 100 ? -8.758 -14.648 -6.324 1 98.81 100 ILE A N 1
ATOM 816 C CA . ILE A 1 100 ? -8.477 -14.125 -4.992 1 98.81 100 ILE A CA 1
ATOM 817 C C . ILE A 1 100 ? -9.266 -12.844 -4.762 1 98.81 100 ILE A C 1
ATOM 819 O O . ILE A 1 100 ? -9.992 -12.719 -3.773 1 98.81 100 ILE A O 1
ATOM 823 N N . VAL A 1 101 ? -9.148 -11.898 -5.691 1 98.75 101 VAL A N 1
ATOM 824 C CA . VAL A 1 101 ? -9.68 -10.555 -5.5 1 98.75 101 VAL A CA 1
ATOM 825 C C . VAL A 1 101 ? -11.195 -10.562 -5.672 1 98.75 101 VAL A C 1
ATOM 827 O O . VAL A 1 101 ? -11.93 -10.062 -4.816 1 98.75 101 VAL A O 1
ATOM 830 N N . ASP A 1 102 ? -11.719 -11.188 -6.77 1 97.38 102 ASP A N 1
ATOM 831 C CA . ASP A 1 102 ? -13.156 -11.219 -7.023 1 97.38 102 ASP A CA 1
ATOM 832 C C . ASP A 1 102 ? -13.875 -12.102 -6.008 1 97.38 102 ASP A C 1
ATOM 834 O O . ASP A 1 102 ? -14.992 -11.789 -5.586 1 97.38 102 ASP A O 1
ATOM 838 N N . GLY A 1 103 ? -13.156 -13.148 -5.691 1 97.44 103 GLY A N 1
ATOM 839 C CA . GLY A 1 103 ? -13.758 -14.086 -4.754 1 97.44 103 GLY A CA 1
ATOM 840 C C . GLY A 1 103 ? -13.617 -13.656 -3.309 1 97.44 103 GLY A C 1
ATOM 841 O O . GLY A 1 103 ? -14.242 -14.234 -2.42 1 97.44 103 GLY A O 1
ATOM 842 N N . GLY A 1 104 ? -12.844 -12.688 -3.059 1 98.25 104 GLY A N 1
ATOM 843 C CA . GLY A 1 104 ? -12.586 -12.266 -1.691 1 98.25 104 GLY A CA 1
ATOM 844 C C . GLY A 1 104 ? -11.93 -13.344 -0.851 1 98.25 104 GLY A C 1
ATOM 845 O O . GLY A 1 104 ? -12.328 -13.578 0.293 1 98.25 104 GLY A O 1
ATOM 846 N N . LEU A 1 105 ? -10.977 -13.977 -1.478 1 98.69 105 LEU A N 1
ATOM 847 C CA . LEU A 1 105 ? -10.375 -15.117 -0.792 1 98.69 105 LEU A CA 1
ATOM 848 C C . LEU A 1 105 ? -9.273 -14.656 0.159 1 98.69 105 LEU A C 1
ATOM 850 O O . LEU A 1 105 ? -8.555 -13.695 -0.13 1 98.69 105 LEU A O 1
ATOM 854 N N . VAL A 1 106 ? -9.141 -15.406 1.261 1 98.81 106 VAL A N 1
ATOM 855 C CA . VAL A 1 106 ? -8.156 -15.117 2.301 1 98.81 106 VAL A CA 1
ATOM 856 C C . VAL A 1 106 ? -7.176 -16.281 2.43 1 98.81 106 VAL A C 1
ATOM 858 O O . VAL A 1 106 ? -7.574 -17.406 2.752 1 98.81 106 VAL A O 1
ATOM 861 N N . GLY A 1 107 ? -5.91 -15.992 2.082 1 98.75 107 GLY A N 1
ATOM 862 C CA .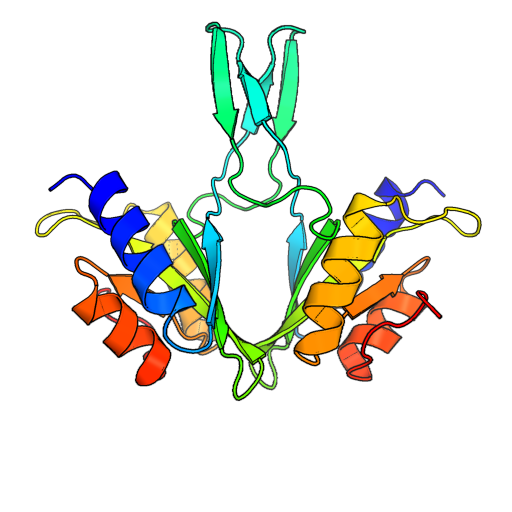 GLY A 1 107 ? -4.84 -16.969 2.268 1 98.75 107 GLY A CA 1
ATOM 863 C C . GLY A 1 107 ? -4.758 -17.984 1.146 1 98.75 107 GLY A C 1
ATOM 864 O O . GLY A 1 107 ? -4.234 -19.078 1.336 1 98.75 107 GLY A O 1
ATOM 865 N N . TYR A 1 108 ? -5.336 -17.656 0.013 1 98.56 108 TYR A N 1
ATOM 866 C CA . TYR A 1 108 ? -5.312 -18.578 -1.124 1 98.56 108 TYR A CA 1
ATOM 867 C C . TYR A 1 108 ? -3.885 -18.969 -1.478 1 98.56 108 TYR A C 1
ATOM 869 O O . TYR A 1 108 ? -3.012 -18.109 -1.614 1 98.56 108 TYR A O 1
ATOM 877 N N . GLY A 1 109 ? -3.635 -20.172 -1.557 1 97.81 109 GLY A N 1
ATOM 878 C CA . GLY A 1 109 ? -2.354 -20.656 -2.031 1 97.81 109 GLY A CA 1
ATOM 879 C C . GLY A 1 109 ? -1.365 -20.938 -0.913 1 97.81 109 GLY A C 1
ATOM 880 O O . GLY A 1 109 ? -0.281 -21.469 -1.151 1 97.81 109 GLY A O 1
ATOM 881 N N . TYR A 1 110 ? -1.616 -20.516 0.37 1 96.81 110 TYR A N 1
ATOM 882 C CA . TYR A 1 110 ? -0.736 -20.781 1.504 1 96.81 110 TYR A CA 1
ATOM 883 C C . TYR A 1 110 ? -1.122 -22.078 2.207 1 96.81 110 TYR A C 1
ATOM 885 O O . TYR A 1 110 ? -0.399 -22.547 3.086 1 96.81 110 TYR A O 1
ATOM 893 N N . GLU A 1 111 ? -2.191 -22.641 1.904 1 79.75 111 GLU A N 1
ATOM 894 C CA . GLU A 1 111 ? -2.611 -23.875 2.576 1 79.75 111 GLU A CA 1
ATOM 895 C C . GLU A 1 111 ? -1.586 -24.984 2.385 1 79.75 111 GLU A C 1
ATOM 897 O O . GLU A 1 111 ? -0.832 -24.984 1.408 1 79.75 111 GLU A O 1
ATOM 902 N N . MET B 1 1 ? 7.254 20.859 15.289 1 91.19 1 MET B N 1
ATOM 903 C CA . MET B 1 1 ? 7.43 19.453 14.953 1 91.19 1 MET B CA 1
ATOM 904 C C . MET B 1 1 ? 7.656 19.266 13.453 1 91.19 1 MET B C 1
ATOM 906 O O . MET B 1 1 ? 7.035 19.953 12.641 1 91.19 1 MET B O 1
ATOM 910 N N . THR B 1 2 ? 8.523 18.359 13.031 1 95.81 2 THR B N 1
ATOM 911 C CA . THR B 1 2 ? 8.789 18.094 11.625 1 95.81 2 THR B CA 1
ATOM 912 C C . THR B 1 2 ? 7.723 17.156 11.047 1 95.81 2 THR B C 1
ATOM 914 O O . THR B 1 2 ? 6.965 16.531 11.789 1 95.81 2 THR B O 1
ATOM 917 N N . GLU B 1 3 ? 7.652 17.094 9.758 1 97.19 3 GLU B N 1
ATOM 918 C CA . GLU B 1 3 ? 6.719 16.188 9.094 1 97.19 3 GLU B CA 1
ATOM 919 C C . GLU B 1 3 ? 6.996 14.727 9.469 1 97.19 3 GLU B C 1
ATOM 921 O O . GLU B 1 3 ? 6.066 13.953 9.68 1 97.19 3 GLU B O 1
ATOM 926 N N . HIS B 1 4 ? 8.258 14.398 9.594 1 97 4 HIS B N 1
ATOM 927 C CA . HIS B 1 4 ? 8.648 13.047 9.961 1 97 4 HIS B CA 1
ATOM 928 C C . HIS B 1 4 ? 8.188 12.703 11.375 1 97 4 HIS B C 1
ATOM 930 O O . HIS B 1 4 ? 7.699 11.594 11.625 1 97 4 HIS B O 1
ATOM 936 N N . GLU B 1 5 ? 8.32 13.625 12.258 1 98.12 5 GLU B N 1
ATOM 937 C CA . GLU B 1 5 ? 7.867 13.406 13.633 1 98.12 5 GLU B CA 1
ATOM 938 C C . GLU B 1 5 ? 6.355 13.203 13.688 1 98.12 5 GLU B C 1
ATOM 940 O O . GLU B 1 5 ? 5.871 12.312 14.383 1 98.12 5 GLU B O 1
ATOM 945 N N . ILE B 1 6 ? 5.637 14.047 12.984 1 98.69 6 ILE B N 1
ATOM 946 C CA . ILE B 1 6 ? 4.184 13.93 12.93 1 98.69 6 ILE B CA 1
ATOM 947 C C . ILE B 1 6 ? 3.797 12.562 12.359 1 98.69 6 ILE B C 1
ATOM 949 O O . ILE B 1 6 ? 2.912 11.891 12.898 1 98.69 6 ILE B O 1
ATOM 953 N N . GLN B 1 7 ? 4.477 12.203 11.281 1 98.81 7 GLN B N 1
ATOM 954 C CA . GLN B 1 7 ? 4.215 10.922 10.633 1 98.81 7 GLN B CA 1
ATOM 955 C C . GLN B 1 7 ? 4.375 9.766 11.617 1 98.81 7 GLN B C 1
ATOM 957 O O . GLN B 1 7 ? 3.516 8.891 11.695 1 98.81 7 GLN B O 1
ATOM 962 N N . LYS B 1 8 ? 5.414 9.766 12.391 1 98.5 8 LYS B N 1
ATOM 963 C CA . LYS B 1 8 ? 5.668 8.711 13.375 1 98.5 8 LYS B CA 1
ATOM 964 C C . LYS B 1 8 ? 4.559 8.656 14.414 1 98.5 8 LYS B C 1
ATOM 966 O O . LYS B 1 8 ? 4.098 7.566 14.781 1 98.5 8 LYS B O 1
ATOM 971 N N . LEU B 1 9 ? 4.211 9.781 14.883 1 98.75 9 LEU B N 1
ATOM 972 C CA . LEU B 1 9 ? 3.158 9.844 15.891 1 98.75 9 LEU B CA 1
ATOM 973 C C . LEU B 1 9 ? 1.842 9.305 15.336 1 98.75 9 LEU B C 1
ATOM 975 O O . LEU B 1 9 ? 1.114 8.594 16.031 1 98.75 9 LEU B O 1
ATOM 979 N N . ILE B 1 10 ? 1.554 9.633 14.133 1 98.88 10 ILE B N 1
ATOM 980 C CA . ILE B 1 10 ? 0.33 9.172 13.492 1 98.88 10 ILE B CA 1
ATOM 981 C C . ILE B 1 10 ? 0.364 7.652 13.344 1 98.88 10 ILE B C 1
ATOM 983 O O . ILE B 1 10 ? -0.63 6.977 13.617 1 98.88 10 ILE B O 1
ATOM 987 N N . GLN B 1 11 ? 1.486 7.133 12.891 1 98.75 11 GLN B N 1
ATOM 988 C CA . GLN B 1 11 ? 1.625 5.688 12.742 1 98.75 11 GLN B CA 1
ATOM 989 C C . GLN B 1 11 ? 1.324 4.969 14.055 1 98.75 11 GLN B C 1
ATOM 991 O O . GLN B 1 11 ? 0.572 3.992 14.078 1 98.75 11 GLN B O 1
ATOM 996 N N . VAL B 1 12 ? 1.888 5.469 15.141 1 98.62 12 VAL B N 1
ATOM 997 C CA . VAL B 1 12 ? 1.687 4.867 16.453 1 98.62 12 VAL B CA 1
ATOM 998 C C . VAL B 1 12 ? 0.211 4.953 16.844 1 98.62 12 VAL B C 1
ATOM 1000 O O . VAL B 1 12 ? -0.386 3.957 17.266 1 98.62 12 VAL B O 1
ATOM 1003 N N . ALA B 1 13 ? -0.357 6.07 16.688 1 98.75 13 ALA B N 1
ATOM 1004 C CA . ALA B 1 13 ? -1.741 6.293 17.094 1 98.75 13 ALA B CA 1
ATOM 1005 C C . ALA B 1 13 ? -2.695 5.391 16.312 1 98.75 13 ALA B C 1
ATOM 1007 O O . ALA B 1 13 ? -3.574 4.754 16.906 1 98.75 13 ALA B O 1
ATOM 1008 N N . LEU B 1 14 ? -2.535 5.32 15.031 1 98.62 14 LEU B N 1
ATOM 1009 C CA . LEU B 1 14 ? -3.422 4.508 14.203 1 98.62 14 LEU B CA 1
ATOM 1010 C C . LEU B 1 14 ? -3.246 3.025 14.508 1 98.62 14 LEU B C 1
ATOM 1012 O O . LEU B 1 14 ? -4.219 2.266 14.492 1 98.62 14 LEU B O 1
ATOM 1016 N N . SER B 1 15 ? -1.984 2.623 14.75 1 97.69 15 SER B N 1
ATOM 1017 C CA . SER B 1 15 ? -1.735 1.229 15.102 1 97.69 15 SER B CA 1
ATOM 1018 C C . SER B 1 15 ? -2.438 0.847 16.391 1 97.69 15 SER B C 1
ATOM 1020 O O . SER B 1 15 ? -2.789 -0.317 16.594 1 97.69 15 SER B O 1
ATOM 1022 N N . GLN B 1 16 ? -2.697 1.829 17.203 1 97.5 16 GLN B N 1
ATOM 1023 C CA . GLN B 1 16 ? -3.389 1.604 18.469 1 97.5 16 GLN B CA 1
ATOM 1024 C C . GLN B 1 16 ? -4.898 1.755 18.297 1 97.5 16 GLN B C 1
ATOM 1026 O O . GLN B 1 16 ? -5.66 1.488 19.234 1 97.5 16 GLN B O 1
ATOM 1031 N N . HIS B 1 17 ? -5.281 2.164 17.203 1 96.56 17 HIS B N 1
ATOM 1032 C CA . HIS B 1 17 ? -6.688 2.434 16.938 1 96.56 17 HIS B CA 1
ATOM 1033 C C . HIS B 1 17 ? -7.262 1.433 15.945 1 96.56 17 HIS B C 1
ATOM 1035 O O . HIS B 1 17 ? -8 1.812 15.031 1 96.56 17 HIS B O 1
ATOM 1041 N N . LYS B 1 18 ? -6.879 0.195 15.992 1 95.94 18 LYS B N 1
ATOM 1042 C CA . LYS B 1 18 ? -7.434 -0.924 15.234 1 95.94 18 LYS B CA 1
ATOM 1043 C C . LYS B 1 18 ? -7.203 -0.747 13.742 1 95.94 18 LYS B C 1
ATOM 1045 O O . LYS B 1 18 ? -8.117 -0.943 12.938 1 95.94 18 LYS B O 1
ATOM 1050 N N . CYS B 1 19 ? -6.082 -0.336 13.406 1 98.38 19 CYS B N 1
ATOM 1051 C CA . CYS B 1 19 ? -5.641 -0.209 12.023 1 98.38 19 CYS B CA 1
ATOM 1052 C C . CYS B 1 19 ? -4.27 -0.846 11.828 1 98.38 19 CYS B C 1
ATOM 1054 O O . CYS B 1 19 ? -3.498 -0.976 12.781 1 98.38 19 CYS B O 1
ATOM 1056 N N . SER B 1 20 ? -4.051 -1.336 10.68 1 98.56 20 SER B N 1
ATOM 1057 C CA . SER B 1 20 ? -2.686 -1.527 10.195 1 98.56 20 SER B CA 1
ATOM 1058 C C . SER B 1 20 ? -2.236 -0.355 9.336 1 98.56 20 SER B C 1
ATOM 1060 O O . SER B 1 20 ? -2.99 0.118 8.477 1 98.56 20 SER B O 1
ATOM 1062 N N . VAL B 1 21 ? -1.054 0.126 9.57 1 98.69 21 VAL B N 1
ATOM 1063 C CA . VAL B 1 21 ? -0.568 1.305 8.867 1 98.69 21 VAL B CA 1
ATOM 1064 C C . VAL B 1 21 ? 0.887 1.096 8.453 1 98.69 21 VAL B C 1
ATOM 1066 O O . VAL B 1 21 ? 1.692 0.58 9.227 1 98.69 21 VAL B O 1
ATOM 1069 N N . PHE B 1 22 ? 1.237 1.462 7.25 1 98.62 22 PHE B N 1
ATOM 1070 C CA . PHE B 1 22 ? 2.566 1.3 6.672 1 98.62 22 PHE B CA 1
ATOM 1071 C C . PHE B 1 22 ? 3.064 2.615 6.086 1 98.62 22 PHE B C 1
ATOM 1073 O O . PHE B 1 22 ? 2.295 3.361 5.48 1 98.62 22 PHE B O 1
ATOM 1080 N N . ARG B 1 23 ? 4.324 2.861 6.375 1 98.56 23 ARG B N 1
ATOM 1081 C CA . ARG B 1 23 ? 4.965 3.934 5.621 1 98.56 23 ARG B CA 1
ATOM 1082 C C . ARG B 1 23 ? 5.188 3.523 4.168 1 98.56 23 ARG B C 1
ATOM 1084 O O . ARG B 1 23 ? 5.531 2.373 3.889 1 98.56 23 ARG B O 1
ATOM 1091 N N . THR B 1 24 ? 4.977 4.477 3.258 1 98.5 24 THR B N 1
ATOM 1092 C CA . THR B 1 24 ? 5.105 4.184 1.834 1 98.5 24 THR B CA 1
ATOM 1093 C C . THR B 1 24 ? 5.992 5.219 1.147 1 98.5 24 THR B C 1
ATOM 1095 O O . THR B 1 24 ? 5.496 6.137 0.492 1 98.5 24 THR B O 1
ATOM 1098 N N . ASN B 1 25 ? 7.227 5.031 1.272 1 97.88 25 ASN B N 1
ATOM 1099 C CA . ASN B 1 25 ? 8.133 5.906 0.545 1 97.88 25 ASN B CA 1
ATOM 1100 C C . ASN B 1 25 ? 8.18 5.562 -0.941 1 97.88 25 ASN B C 1
ATOM 1102 O O . ASN B 1 25 ? 8.164 4.387 -1.311 1 97.88 25 ASN B O 1
ATOM 1106 N N . VAL B 1 26 ? 8.25 6.598 -1.786 1 97.69 26 VAL B N 1
ATOM 1107 C CA . VAL B 1 26 ? 8.141 6.41 -3.229 1 97.69 26 VAL B CA 1
ATOM 1108 C C . VAL B 1 26 ? 9.453 6.82 -3.9 1 97.69 26 VAL B C 1
ATOM 1110 O O . VAL B 1 26 ? 10.273 7.516 -3.299 1 97.69 26 VAL B O 1
ATOM 1113 N N . GLY B 1 27 ? 9.539 6.328 -5.098 1 94.5 27 GLY B N 1
ATOM 1114 C CA . GLY B 1 27 ? 10.625 6.852 -5.914 1 94.5 27 GLY B CA 1
ATOM 1115 C C . GLY B 1 27 ? 11.508 5.766 -6.5 1 94.5 27 GLY B C 1
ATOM 1116 O O . GLY B 1 27 ? 11.297 4.578 -6.238 1 94.5 27 GLY B O 1
ATOM 1117 N N . LYS B 1 28 ? 12.352 6.234 -7.391 1 97 28 LYS B N 1
ATOM 1118 C CA . LYS B 1 28 ? 13.406 5.453 -8.023 1 97 28 LYS B CA 1
ATOM 1119 C C . LYS B 1 28 ? 14.781 6.004 -7.668 1 97 28 LYS B C 1
ATOM 1121 O O . LYS B 1 28 ? 15.039 7.203 -7.812 1 97 28 LYS B O 1
ATOM 1126 N N . VAL B 1 29 ? 15.633 5.082 -7.125 1 97.44 29 VAL B N 1
ATOM 1127 C CA . VAL B 1 29 ? 16.953 5.555 -6.719 1 97.44 29 VAL B CA 1
ATOM 1128 C C . VAL B 1 29 ? 18.031 4.695 -7.367 1 97.44 29 VAL B C 1
ATOM 1130 O O . VAL B 1 29 ? 17.797 3.523 -7.676 1 97.44 29 VAL B O 1
ATOM 1133 N N . GLN B 1 30 ? 19.125 5.309 -7.598 1 97.75 30 GLN B N 1
ATOM 1134 C CA . GLN B 1 30 ? 20.281 4.543 -8.07 1 97.75 30 GLN B CA 1
ATOM 1135 C C . GLN B 1 30 ? 21.094 3.994 -6.902 1 97.75 30 GLN B C 1
ATOM 1137 O O . GLN B 1 30 ? 21.484 4.742 -6.004 1 97.75 30 GLN B O 1
ATOM 1142 N N . THR B 1 31 ? 21.438 2.709 -6.953 1 97.44 31 THR B N 1
ATOM 1143 C CA . THR B 1 31 ? 22.141 2.061 -5.852 1 97.44 31 THR B CA 1
ATOM 1144 C C . THR B 1 31 ? 23.656 2.133 -6.062 1 97.44 31 THR B C 1
ATOM 1146 O O . THR B 1 31 ? 24.109 2.545 -7.125 1 97.44 31 THR B O 1
ATOM 1149 N N . ILE B 1 32 ? 24.359 1.857 -5.051 1 96.38 32 ILE B N 1
ATOM 1150 C CA . ILE B 1 32 ? 25.828 1.955 -5.047 1 96.38 32 ILE B CA 1
ATOM 1151 C C . ILE B 1 32 ? 26.406 1.097 -6.168 1 96.38 32 ILE B C 1
ATOM 1153 O O . ILE B 1 32 ? 27.5 1.365 -6.66 1 96.38 32 ILE B O 1
ATOM 1157 N N . ASP B 1 33 ? 25.688 0.097 -6.5 1 95.88 33 ASP B N 1
ATOM 1158 C CA . ASP B 1 33 ? 26.125 -0.761 -7.598 1 95.88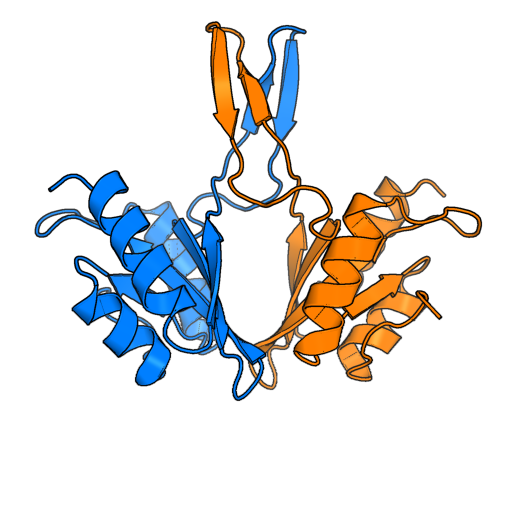 33 ASP B CA 1
ATOM 1159 C C . ASP B 1 33 ? 25.641 -0.228 -8.938 1 95.88 33 ASP B C 1
ATOM 1161 O O . ASP B 1 33 ? 25.609 -0.959 -9.938 1 95.88 33 ASP B O 1
ATOM 1165 N N . HIS B 1 34 ? 25.141 0.924 -9.008 1 95.69 34 HIS B N 1
ATOM 1166 C CA . HIS B 1 34 ? 24.719 1.647 -10.203 1 95.69 34 HIS B CA 1
ATOM 1167 C C . HIS B 1 34 ? 23.469 1.015 -10.82 1 95.69 34 HIS B C 1
ATOM 1169 O O . HIS B 1 34 ? 23.312 1.027 -12.039 1 95.69 34 HIS B O 1
ATOM 1175 N N . ARG B 1 35 ? 22.812 0.4 -10.031 1 96.94 35 ARG B N 1
ATOM 1176 C CA . ARG B 1 35 ? 21.531 -0.134 -10.469 1 96.94 35 ARG B CA 1
ATOM 1177 C C . ARG B 1 35 ? 20.375 0.727 -9.953 1 96.94 35 ARG B C 1
ATOM 1179 O O . ARG B 1 35 ? 20.531 1.475 -8.992 1 96.94 35 ARG B O 1
ATOM 1186 N N . TRP B 1 36 ? 19.203 0.698 -10.664 1 97.5 36 TRP B N 1
ATOM 1187 C CA . TRP B 1 36 ? 18.031 1.463 -10.258 1 97.5 36 TRP B CA 1
ATOM 1188 C C . TRP B 1 36 ? 17.109 0.625 -9.367 1 97.5 36 TRP B C 1
ATOM 1190 O O . TRP B 1 36 ? 16.891 -0.56 -9.633 1 97.5 36 TRP B O 1
ATOM 1200 N N . PHE B 1 37 ? 16.797 1.159 -8.211 1 97.62 37 PHE B N 1
ATOM 1201 C CA . PHE B 1 37 ? 15.75 0.61 -7.359 1 97.62 37 PHE B CA 1
ATOM 1202 C C . PHE B 1 37 ? 14.477 1.449 -7.449 1 97.62 37 PHE B C 1
ATOM 1204 O O . PHE B 1 37 ? 14.5 2.652 -7.184 1 97.62 37 PHE B O 1
ATOM 1211 N N . ASP B 1 38 ? 13.406 0.783 -7.879 1 98.19 38 ASP B N 1
ATOM 1212 C CA . ASP B 1 38 ? 12.086 1.379 -8.031 1 98.19 38 ASP B CA 1
ATOM 1213 C C . ASP B 1 38 ? 11.102 0.799 -7.02 1 98.19 38 ASP B C 1
ATOM 1215 O O . ASP B 1 38 ? 10.875 -0.413 -6.988 1 98.19 38 ASP B O 1
ATOM 1219 N N . THR B 1 39 ? 10.492 1.609 -6.203 1 98.25 39 THR B N 1
ATOM 1220 C CA . THR B 1 39 ? 9.594 1.132 -5.164 1 98.25 39 THR B CA 1
ATOM 1221 C C . THR B 1 39 ? 8.312 0.573 -5.773 1 98.25 39 THR B C 1
ATOM 1223 O O . THR B 1 39 ? 7.586 -0.189 -5.129 1 98.25 39 THR B O 1
ATOM 1226 N N . GLY B 1 40 ? 8.055 1.088 -6.938 1 98.31 40 GLY B N 1
ATOM 1227 C CA . GLY B 1 40 ? 6.848 0.647 -7.617 1 98.31 40 GLY B CA 1
ATOM 1228 C C . GLY B 1 40 ? 5.668 1.575 -7.395 1 98.31 40 GLY B C 1
ATOM 1229 O O . GLY B 1 40 ? 4.766 1.652 -8.234 1 98.31 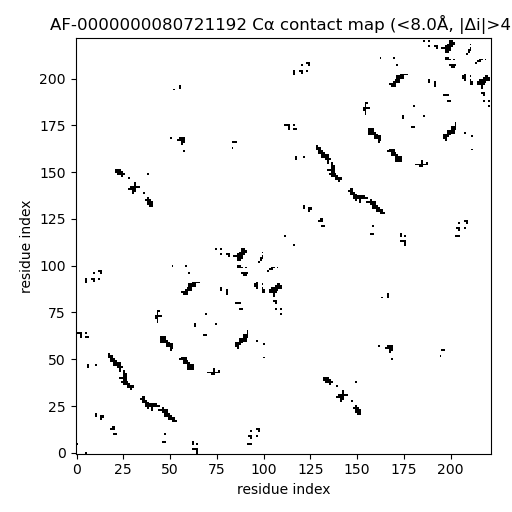40 GLY B O 1
ATOM 1230 N N . LEU B 1 41 ? 5.652 2.287 -6.355 1 98.44 41 LEU B N 1
ATOM 1231 C CA . LEU B 1 41 ? 4.562 3.203 -6.027 1 98.44 41 LEU B CA 1
ATOM 1232 C C . LEU B 1 41 ? 4.676 4.492 -6.84 1 98.44 41 LEU B C 1
ATOM 1234 O O . LEU B 1 41 ? 5.781 4.996 -7.062 1 98.44 41 LEU B O 1
ATOM 1238 N N . PRO B 1 42 ? 3.625 4.996 -7.281 1 97.56 42 PRO B N 1
ATOM 1239 C CA . PRO B 1 42 ? 3.67 6.211 -8.102 1 97.56 42 PRO B CA 1
ATOM 1240 C C . PRO B 1 42 ? 4.098 7.441 -7.309 1 97.56 42 PRO B C 1
ATOM 1242 O O . PRO B 1 42 ? 3.928 7.484 -6.086 1 97.56 42 PRO B O 1
ATOM 1245 N N . GLN B 1 43 ? 4.578 8.422 -8.078 1 97 43 GLN B N 1
ATOM 1246 C CA . GLN B 1 43 ? 4.84 9.727 -7.473 1 97 43 GLN B CA 1
ATOM 1247 C C . GLN B 1 43 ? 3.564 10.312 -6.879 1 97 43 GLN B C 1
ATOM 1249 O O . GLN B 1 43 ? 2.494 10.234 -7.48 1 97 43 GLN B O 1
ATOM 1254 N N . GLY B 1 44 ? 3.715 10.914 -5.742 1 98.12 44 GLY B N 1
ATOM 1255 C CA . GLY B 1 44 ? 2.574 11.547 -5.105 1 98.12 44 GLY B CA 1
ATOM 1256 C C . GLY B 1 44 ? 1.796 10.609 -4.199 1 98.12 44 GLY B C 1
ATOM 1257 O O . GLY B 1 44 ? 0.844 11.031 -3.537 1 98.12 44 GLY B O 1
ATOM 1258 N N . PHE B 1 45 ? 2.15 9.305 -4.199 1 98.81 45 PHE B N 1
ATOM 1259 C CA . PHE B 1 45 ? 1.506 8.367 -3.287 1 98.81 45 PHE B CA 1
ATOM 1260 C C . PHE B 1 45 ? 1.606 8.859 -1.849 1 98.81 45 PHE B C 1
ATOM 1262 O O . PHE B 1 45 ? 2.654 9.359 -1.428 1 98.81 45 PHE B O 1
ATOM 1269 N N . PRO B 1 46 ? 0.583 8.844 -1.091 1 98.81 46 PRO B N 1
ATOM 1270 C CA . PRO B 1 46 ? 0.592 9.414 0.26 1 98.81 46 PRO B CA 1
ATOM 1271 C C . PRO B 1 46 ? 1.614 8.742 1.175 1 98.81 46 PRO B C 1
ATOM 1273 O O . PRO B 1 46 ? 2.006 7.602 0.934 1 98.81 46 PRO B O 1
ATOM 1276 N N . ASP B 1 47 ? 1.998 9.367 2.188 1 98.88 47 ASP B N 1
ATOM 1277 C CA . ASP B 1 47 ? 3.068 8.969 3.098 1 98.88 47 ASP B CA 1
ATOM 1278 C C . ASP B 1 47 ? 2.707 7.684 3.844 1 98.88 47 ASP B C 1
ATOM 1280 O O . ASP B 1 47 ? 3.586 6.895 4.191 1 98.88 47 ASP B O 1
ATOM 1284 N N . LEU B 1 48 ? 1.441 7.562 4.199 1 98.88 48 LEU B N 1
ATOM 1285 C CA . LEU B 1 48 ? 0.962 6.422 4.965 1 98.88 48 LEU B CA 1
ATOM 1286 C C . LEU B 1 48 ? -0.203 5.738 4.258 1 98.88 48 LEU B C 1
ATOM 1288 O O . LEU B 1 48 ? -1.084 6.41 3.715 1 98.88 48 LEU B O 1
ATOM 1292 N N . MET B 1 49 ? -0.141 4.492 4.199 1 98.88 49 MET B N 1
ATOM 1293 C CA . MET B 1 49 ? -1.235 3.65 3.725 1 98.88 49 MET B CA 1
ATOM 1294 C C . MET B 1 49 ? -1.588 2.584 4.758 1 98.88 49 MET B C 1
ATOM 1296 O O . MET B 1 49 ? -0.705 2.049 5.43 1 98.88 49 MET B O 1
ATOM 1300 N N . GLY B 1 50 ? -2.875 2.287 4.859 1 98.81 50 GLY B N 1
ATOM 1301 C CA . GLY B 1 50 ? -3.312 1.263 5.793 1 98.81 50 GLY B CA 1
ATOM 1302 C C . GLY B 1 50 ? -4.746 0.818 5.566 1 98.81 50 GLY B C 1
ATOM 1303 O O . GLY B 1 50 ? -5.34 1.132 4.535 1 98.81 50 GLY B O 1
ATOM 1304 N N . TYR B 1 51 ? -5.176 -0.002 6.484 1 98.88 51 TYR B N 1
ATOM 1305 C CA . TYR B 1 51 ? -6.562 -0.451 6.449 1 98.88 51 TYR B CA 1
ATOM 1306 C C . TYR B 1 51 ? -7.125 -0.6 7.859 1 98.88 51 TYR B C 1
ATOM 1308 O O . TYR B 1 51 ? -6.383 -0.882 8.805 1 98.88 51 TYR B O 1
ATOM 1316 N N . ARG B 1 52 ? -8.43 -0.327 7.914 1 98.19 52 ARG B N 1
ATOM 1317 C CA . ARG B 1 52 ? -9.148 -0.528 9.164 1 98.19 52 ARG B CA 1
ATOM 1318 C C . ARG B 1 52 ? -9.406 -2.01 9.414 1 98.19 52 ARG B C 1
ATOM 1320 O O . ARG B 1 52 ? -9.805 -2.74 8.508 1 98.19 52 ARG B O 1
ATOM 1327 N N . TRP B 1 53 ? -9.234 -2.398 10.664 1 97.69 53 TRP B N 1
ATOM 1328 C CA . TRP B 1 53 ? -9.453 -3.809 10.977 1 97.69 53 TRP B CA 1
ATOM 1329 C C . TRP B 1 53 ? -10.938 -4.156 10.914 1 97.69 53 TRP B C 1
ATOM 1331 O O . TRP B 1 53 ? -11.305 -5.297 10.617 1 97.69 53 TRP B O 1
ATOM 1341 N N . VAL B 1 54 ? -11.844 -3.195 11.086 1 96.19 54 VAL B N 1
ATOM 1342 C CA . VAL B 1 54 ? -13.273 -3.443 11.227 1 96.19 54 VAL B CA 1
ATOM 1343 C C . VAL B 1 54 ? -13.867 -3.834 9.875 1 96.19 54 VAL B C 1
ATOM 1345 O O . VAL B 1 54 ? -14.805 -4.629 9.805 1 96.19 54 VAL B O 1
ATOM 1348 N N . ASP B 1 55 ? -13.32 -3.377 8.82 1 97.06 55 ASP B N 1
ATOM 1349 C CA . ASP B 1 55 ? -13.969 -3.625 7.535 1 97.06 55 ASP B CA 1
ATOM 1350 C C . ASP B 1 55 ? -12.938 -3.787 6.418 1 97.06 55 ASP B C 1
ATOM 1352 O O . ASP B 1 55 ? -13.297 -3.945 5.25 1 97.06 55 ASP B O 1
ATOM 1356 N N . ASN B 1 56 ? -11.656 -3.699 6.723 1 98.38 56 ASN B N 1
ATOM 1357 C CA . ASN B 1 56 ? -10.531 -3.854 5.801 1 98.38 56 ASN B CA 1
ATOM 1358 C C . ASN B 1 56 ? -10.586 -2.824 4.676 1 98.38 56 ASN B C 1
ATOM 1360 O O . ASN B 1 56 ? -10.031 -3.047 3.6 1 98.38 56 ASN B O 1
ATOM 1364 N N . GLN B 1 57 ? -11.281 -1.718 4.957 1 98.31 57 GLN B N 1
ATOM 1365 C CA . GLN B 1 57 ? -11.219 -0.603 4.02 1 98.31 57 GLN B CA 1
ATOM 1366 C C . GLN B 1 57 ? -9.859 0.087 4.082 1 98.31 57 GLN B C 1
ATOM 1368 O O . GLN B 1 57 ? -9.32 0.318 5.168 1 98.31 57 GLN B O 1
ATOM 1373 N N . ILE B 1 58 ? -9.391 0.385 2.918 1 98.88 58 ILE B N 1
ATOM 1374 C CA . ILE B 1 58 ? -8.102 1.055 2.791 1 98.88 58 ILE B CA 1
ATOM 1375 C C . ILE B 1 58 ? -8.242 2.527 3.17 1 98.88 58 ILE B C 1
ATOM 1377 O O . ILE B 1 58 ? -9.32 3.113 3.016 1 98.88 58 ILE B O 1
ATOM 1381 N N . PHE B 1 59 ? -7.176 3.102 3.719 1 98.94 59 PHE B N 1
ATOM 1382 C CA . PHE B 1 59 ? -7.051 4.543 3.885 1 98.94 59 PHE B CA 1
ATOM 1383 C C . PHE B 1 59 ? -5.637 5.008 3.555 1 98.94 59 PHE B C 1
ATOM 1385 O O . PHE B 1 59 ? -4.691 4.215 3.605 1 98.94 59 PHE B O 1
ATOM 1392 N N . MET B 1 60 ? -5.484 6.266 3.125 1 98.94 60 MET B N 1
ATOM 1393 C CA . MET B 1 60 ? -4.184 6.879 2.859 1 98.94 60 MET B CA 1
ATOM 1394 C C . MET B 1 60 ? -4.102 8.266 3.486 1 98.94 60 MET B C 1
ATOM 1396 O O . MET B 1 60 ? -5.074 9.023 3.465 1 98.94 60 MET B O 1
ATOM 1400 N N . ILE B 1 61 ? -2.953 8.547 4.062 1 98.94 61 ILE B N 1
ATOM 1401 C CA . ILE B 1 61 ? -2.756 9.812 4.762 1 98.94 61 ILE B CA 1
ATOM 1402 C C . ILE B 1 61 ? -1.538 10.539 4.191 1 98.94 61 ILE B C 1
ATOM 1404 O O . ILE B 1 61 ? -0.433 9.992 4.176 1 98.94 61 ILE B O 1
ATOM 1408 N N . GLU B 1 62 ? -1.737 11.695 3.684 1 98.94 62 GLU B N 1
ATOM 1409 C CA . GLU B 1 62 ? -0.659 12.625 3.352 1 98.94 62 GLU B CA 1
ATOM 1410 C C . GLU B 1 62 ? -0.312 13.516 4.543 1 98.94 62 GLU B C 1
ATOM 1412 O O . GLU B 1 62 ? -1.165 14.25 5.043 1 98.94 62 GLU B O 1
ATOM 1417 N N . VAL B 1 63 ? 0.88 13.477 5.039 1 98.94 63 VAL B N 1
ATOM 1418 C CA . VAL B 1 63 ? 1.272 14.203 6.242 1 98.94 63 VAL B CA 1
ATOM 1419 C C . VAL B 1 63 ? 1.867 15.555 5.855 1 98.94 63 VAL B C 1
ATOM 1421 O O . VAL B 1 63 ? 2.697 15.641 4.949 1 98.94 63 VAL B O 1
ATOM 1424 N N . LYS B 1 64 ? 1.379 16.609 6.461 1 98.75 64 LYS B N 1
ATOM 1425 C CA . LYS B 1 64 ? 1.893 17.953 6.281 1 98.75 64 LYS B CA 1
ATOM 1426 C C . LYS B 1 64 ? 2.053 18.672 7.621 1 98.75 64 LYS B C 1
ATOM 1428 O O . LYS B 1 64 ? 1.348 18.359 8.578 1 98.75 64 LYS B O 1
ATOM 1433 N N . THR B 1 65 ? 3.016 19.594 7.668 1 98.25 65 THR B N 1
ATOM 1434 C CA . THR B 1 65 ? 3.051 20.531 8.789 1 98.25 65 THR B CA 1
ATOM 1435 C C . THR B 1 65 ? 1.865 21.484 8.727 1 98.25 65 THR B C 1
ATOM 1437 O O . THR B 1 65 ? 1.09 21.453 7.77 1 98.25 65 THR B O 1
ATOM 1440 N N . LYS B 1 66 ? 1.733 22.297 9.727 1 96.31 66 LYS B N 1
ATOM 1441 C CA . LYS B 1 66 ? 0.616 23.234 9.836 1 96.31 66 LYS B CA 1
ATOM 1442 C C . LYS B 1 66 ? 0.496 24.094 8.586 1 96.31 66 LYS B C 1
ATOM 1444 O O . LYS B 1 66 ? -0.612 24.375 8.117 1 96.31 66 LYS B O 1
ATOM 1449 N N . THR B 1 67 ? 1.625 24.422 8 1 96.25 67 THR B N 1
ATOM 1450 C CA . THR B 1 67 ? 1.602 25.375 6.898 1 96.25 67 THR B CA 1
ATOM 1451 C C . THR B 1 67 ? 1.975 24.703 5.582 1 96.25 67 THR B C 1
ATOM 1453 O O . THR B 1 67 ? 1.981 25.344 4.527 1 96.25 67 THR B O 1
ATOM 1456 N N . GLY B 1 68 ? 2.299 23.438 5.617 1 97 68 GLY B N 1
ATOM 1457 C CA . GLY B 1 68 ? 2.738 22.75 4.418 1 97 68 GLY B CA 1
ATOM 1458 C C . GLY B 1 68 ? 1.643 22.594 3.379 1 97 68 GLY B C 1
ATOM 1459 O O . GLY B 1 68 ? 0.485 22.344 3.721 1 97 68 GLY B O 1
ATOM 1460 N N . LYS B 1 69 ? 2.027 22.75 2.146 1 97.25 69 LYS B N 1
ATOM 1461 C CA . LYS B 1 69 ? 1.088 22.594 1.04 1 97.25 69 LYS B CA 1
ATOM 1462 C C . LYS B 1 69 ? 1.406 21.344 0.221 1 97.25 69 LYS B C 1
ATOM 1464 O O . LYS B 1 69 ? 2.574 20.984 0.057 1 97.25 69 LYS B O 1
ATOM 1469 N N . PRO B 1 70 ? 0.352 20.719 -0.312 1 97.75 70 PRO B N 1
ATOM 1470 C CA . PRO B 1 70 ? 0.62 19.562 -1.166 1 97.75 70 PRO B CA 1
ATOM 1471 C C . PRO B 1 70 ? 1.219 19.953 -2.516 1 97.75 70 PRO B C 1
ATOM 1473 O O . PRO B 1 70 ? 0.888 21 -3.062 1 97.75 70 PRO B O 1
ATOM 1476 N N . ARG B 1 71 ? 2.061 19.109 -3 1 98.12 71 ARG B N 1
ATOM 1477 C CA . ARG B 1 71 ? 2.645 19.281 -4.328 1 98.12 71 ARG B CA 1
ATOM 1478 C C . ARG B 1 71 ? 1.648 18.906 -5.418 1 98.12 71 ARG B C 1
ATOM 1480 O O . ARG B 1 71 ? 0.614 18.297 -5.137 1 98.12 71 ARG B O 1
ATOM 1487 N N . LYS B 1 72 ? 1.992 19.172 -6.645 1 98.19 72 LYS B N 1
ATOM 1488 C CA . LYS B 1 72 ? 1.113 18.891 -7.777 1 98.19 72 LYS B CA 1
ATOM 1489 C C . LYS B 1 72 ? 0.858 17.391 -7.926 1 98.19 72 LYS B C 1
ATOM 1491 O O . LYS B 1 72 ? -0.267 16.984 -8.203 1 98.19 72 LYS B O 1
ATOM 1496 N N . ASP B 1 73 ? 1.884 16.578 -7.801 1 98.31 73 ASP B N 1
ATOM 1497 C CA . ASP B 1 73 ? 1.733 15.125 -7.938 1 98.31 73 ASP B CA 1
ATOM 1498 C C . ASP B 1 73 ? 0.875 14.555 -6.809 1 98.31 73 ASP B C 1
ATOM 1500 O O . ASP B 1 73 ? 0.14 13.586 -7.012 1 98.31 73 ASP B O 1
ATOM 1504 N N . GLN B 1 74 ? 0.951 15.18 -5.645 1 98.62 74 GLN B N 1
ATOM 1505 C CA . GLN B 1 74 ? 0.109 14.75 -4.531 1 98.62 74 GLN B CA 1
ATOM 1506 C C . GLN B 1 74 ? -1.352 15.125 -4.773 1 98.62 74 GLN B C 1
ATOM 1508 O O . GLN B 1 74 ? -2.256 14.359 -4.422 1 98.62 74 GLN B O 1
ATOM 1513 N N . LEU B 1 75 ? -1.603 16.281 -5.402 1 98.69 75 LEU B N 1
ATOM 1514 C CA . LEU B 1 75 ? -2.955 16.688 -5.75 1 98.69 75 LEU B CA 1
ATOM 1515 C C . LEU B 1 75 ? -3.559 15.766 -6.801 1 98.69 75 LEU B C 1
ATOM 1517 O O . LEU B 1 75 ? -4.734 15.406 -6.719 1 98.69 75 LEU B O 1
ATOM 1521 N N . LYS B 1 76 ? -2.756 15.422 -7.75 1 98.19 76 LYS B N 1
ATOM 1522 C CA . LYS B 1 76 ? -3.234 14.5 -8.773 1 98.19 76 LYS B CA 1
ATOM 1523 C C . LYS B 1 76 ? -3.643 13.164 -8.172 1 98.19 76 LYS B C 1
ATOM 1525 O O . LYS B 1 76 ? -4.688 12.609 -8.516 1 98.19 76 LYS B O 1
ATOM 1530 N N . PHE B 1 77 ? -2.838 12.625 -7.281 1 98.56 77 PHE B N 1
ATOM 1531 C CA . PHE B 1 77 ? -3.17 11.352 -6.656 1 98.56 77 PHE B CA 1
ATOM 1532 C C . PHE B 1 77 ? -4.414 11.477 -5.781 1 98.56 77 PHE B C 1
ATOM 1534 O O . PHE B 1 77 ? -5.242 10.57 -5.734 1 98.56 77 PHE B O 1
ATOM 1541 N N . HIS B 1 78 ? -4.496 12.648 -5.09 1 98.56 78 HIS B N 1
ATOM 1542 C CA . HIS B 1 78 ? -5.715 12.953 -4.344 1 98.56 78 HIS B CA 1
ATOM 1543 C C . HIS B 1 78 ? -6.945 12.852 -5.238 1 98.56 78 HIS B C 1
ATOM 1545 O O . HIS B 1 78 ? -7.953 12.258 -4.852 1 98.56 78 HIS B O 1
ATOM 1551 N N . GLU B 1 79 ? -6.91 13.461 -6.391 1 98.56 79 GLU B N 1
ATOM 1552 C CA . GLU B 1 79 ? -8.047 13.438 -7.309 1 98.56 79 GLU B CA 1
ATOM 1553 C C . GLU B 1 79 ? -8.422 12.008 -7.688 1 98.56 79 GLU B C 1
ATOM 1555 O O . GLU B 1 79 ? -9.609 11.68 -7.801 1 98.56 79 GLU B O 1
ATOM 1560 N N . PHE B 1 80 ? -7.395 11.242 -7.855 1 97.88 80 PHE B N 1
ATOM 1561 C CA . PHE B 1 80 ? -7.605 9.828 -8.156 1 97.88 80 PHE B CA 1
ATOM 1562 C C . PHE B 1 80 ? -8.32 9.133 -7.004 1 97.88 80 PHE B C 1
ATOM 1564 O O . PHE B 1 80 ? -9.328 8.453 -7.211 1 97.88 80 PHE B O 1
ATOM 1571 N N . LEU B 1 81 ? -7.875 9.297 -5.789 1 98.38 81 LEU B N 1
ATOM 1572 C CA . LEU B 1 81 ? -8.484 8.695 -4.609 1 98.38 81 LEU B CA 1
ATOM 1573 C C . LEU B 1 81 ? -9.906 9.211 -4.414 1 98.38 81 LEU B C 1
ATOM 1575 O O . LEU B 1 81 ? -10.805 8.445 -4.047 1 98.38 81 LEU B O 1
ATOM 1579 N N . GLN B 1 82 ? -10.047 10.508 -4.66 1 98.44 82 GLN B N 1
ATOM 1580 C CA . GLN B 1 82 ? -11.352 11.156 -4.535 1 98.44 82 GLN B CA 1
ATOM 1581 C C . GLN B 1 82 ? -12.375 10.516 -5.465 1 98.44 82 GLN B C 1
ATOM 1583 O O . GLN B 1 82 ? -13.516 10.273 -5.07 1 98.44 82 GLN B O 1
ATOM 1588 N N . SER B 1 83 ? -11.953 10.211 -6.617 1 97.56 83 SER B N 1
ATOM 1589 C CA . SER B 1 83 ? -12.859 9.672 -7.629 1 97.56 83 SER B CA 1
ATOM 1590 C C . SER B 1 83 ? -13.352 8.281 -7.254 1 97.56 83 SER B C 1
ATOM 1592 O O . SER B 1 83 ? -14.391 7.828 -7.746 1 97.56 83 SER B O 1
ATOM 1594 N N . HIS B 1 84 ? -12.68 7.629 -6.32 1 97.31 84 HIS B N 1
ATOM 1595 C CA . HIS B 1 84 ? -13.07 6.281 -5.914 1 97.31 84 HIS B CA 1
ATOM 1596 C C . HIS B 1 84 ? -13.539 6.262 -4.461 1 97.31 84 HIS B C 1
ATOM 1598 O O . HIS B 1 84 ? -13.695 5.191 -3.871 1 97.31 84 HIS B O 1
ATOM 1604 N N . ASN B 1 85 ? -13.633 7.383 -3.895 1 98.19 85 ASN B N 1
ATOM 1605 C CA . ASN B 1 85 ? -14.164 7.535 -2.543 1 98.19 85 ASN B CA 1
ATOM 1606 C C . ASN B 1 85 ? -13.305 6.801 -1.518 1 98.19 85 ASN B C 1
ATOM 1608 O O . ASN B 1 85 ? -13.836 6.191 -0.584 1 98.19 85 ASN B O 1
ATOM 1612 N N . VAL B 1 86 ? -12.094 6.789 -1.79 1 98.75 86 VAL B N 1
ATOM 1613 C CA . VAL B 1 86 ? -11.156 6.168 -0.86 1 98.75 86 VAL B CA 1
ATOM 1614 C C . VAL B 1 86 ? -10.961 7.07 0.355 1 98.75 86 VAL B C 1
ATOM 1616 O O . VAL B 1 86 ? -10.805 8.289 0.214 1 98.75 86 VAL B O 1
ATOM 1619 N N . ILE B 1 87 ? -11.008 6.496 1.546 1 98.88 87 ILE B N 1
ATOM 1620 C CA . ILE B 1 87 ? -10.688 7.238 2.762 1 98.88 87 ILE B CA 1
ATOM 1621 C C . ILE B 1 87 ? -9.266 7.785 2.678 1 98.88 87 ILE B C 1
ATOM 1623 O O . ILE B 1 87 ? -8.312 7.023 2.521 1 98.88 87 ILE B O 1
ATOM 1627 N N . HIS B 1 88 ? -9.18 9.141 2.717 1 98.94 88 HIS B N 1
ATOM 1628 C CA . HIS B 1 88 ? -7.855 9.75 2.654 1 98.94 88 HIS B CA 1
ATOM 1629 C C . HIS B 1 88 ? -7.914 11.234 3.012 1 98.94 88 HIS B C 1
ATOM 1631 O O . HIS B 1 88 ? -8.992 11.82 3.043 1 98.94 88 HIS B O 1
ATOM 1637 N N . GLY B 1 89 ? -6.734 11.789 3.303 1 98.94 89 GLY B N 1
ATOM 1638 C CA . GLY B 1 89 ? -6.648 13.219 3.561 1 98.94 89 GLY B CA 1
ATOM 1639 C C . GLY B 1 89 ? -5.254 13.664 3.955 1 98.94 89 GLY B C 1
ATOM 1640 O O . GLY B 1 89 ? -4.332 12.852 4.039 1 98.94 89 GLY B O 1
ATOM 1641 N N . ILE B 1 90 ? -5.199 14.977 4.141 1 98.94 90 ILE B N 1
ATOM 1642 C CA . ILE B 1 90 ? -4.008 15.586 4.715 1 98.94 90 ILE B CA 1
ATOM 1643 C C . ILE B 1 90 ? -4.129 15.633 6.238 1 98.94 90 ILE B C 1
ATOM 1645 O O . ILE B 1 90 ? -5.121 16.125 6.773 1 98.94 90 ILE B O 1
ATOM 1649 N N . ALA B 1 91 ? -3.223 15.062 6.891 1 98.94 91 ALA B N 1
ATOM 1650 C CA . ALA B 1 91 ? -3.172 15.133 8.344 1 98.94 91 ALA B CA 1
ATOM 1651 C C . ALA B 1 91 ? -1.983 15.969 8.812 1 98.94 91 ALA B C 1
ATOM 1653 O O . ALA B 1 91 ? -0.855 15.766 8.359 1 98.94 91 ALA B O 1
ATOM 1654 N N . ARG B 1 92 ? -2.176 16.875 9.711 1 98.81 92 ARG B N 1
ATOM 1655 C CA . ARG B 1 92 ? -1.144 17.734 10.281 1 98.81 92 ARG B CA 1
ATOM 1656 C C . ARG B 1 92 ? -0.933 17.438 11.766 1 98.81 92 ARG B C 1
ATOM 1658 O O . ARG B 1 92 ? -0.16 18.109 12.438 1 98.81 92 ARG B O 1
ATOM 1665 N N . SER B 1 93 ? -1.706 16.484 12.219 1 98.75 93 SER B N 1
ATOM 1666 C CA . SER B 1 93 ? -1.664 16.016 13.602 1 98.75 93 SER B CA 1
ATOM 1667 C C . SER B 1 93 ? -2.229 14.609 13.727 1 98.75 93 SER B C 1
ATOM 1669 O O . SER B 1 93 ? -2.836 14.086 12.789 1 98.75 93 SER B O 1
ATOM 1671 N N . VAL B 1 94 ? -1.985 14.023 14.859 1 98.81 94 VAL B N 1
ATOM 1672 C CA . VAL B 1 94 ? -2.586 12.734 15.195 1 98.81 94 VAL B CA 1
ATOM 1673 C C . VAL B 1 94 ? -4.109 12.844 15.133 1 98.81 94 VAL B C 1
ATOM 1675 O O . VAL B 1 94 ? -4.781 11.961 14.609 1 98.81 94 VAL B O 1
ATOM 1678 N N . GLN B 1 95 ? -4.613 13.93 15.672 1 98.69 95 GLN B N 1
ATOM 1679 C CA . GLN B 1 95 ? -6.059 14.133 15.695 1 98.69 95 GLN B CA 1
ATOM 1680 C C . GLN B 1 95 ? -6.633 14.148 14.281 1 98.69 95 GLN B C 1
ATOM 1682 O O . GLN B 1 95 ? -7.676 13.539 14.023 1 98.69 95 GLN B O 1
ATOM 1687 N N . ASP B 1 96 ? -5.98 14.852 13.367 1 98.81 96 ASP B N 1
ATOM 1688 C CA . ASP B 1 96 ? -6.422 14.852 11.977 1 98.81 96 ASP B CA 1
ATOM 1689 C C . ASP B 1 96 ? -6.508 13.43 11.43 1 98.81 96 ASP B C 1
ATOM 1691 O O . ASP B 1 96 ? -7.508 13.055 10.805 1 98.81 96 ASP B O 1
ATOM 1695 N N . ALA B 1 97 ? -5.488 12.641 11.633 1 98.94 97 ALA B N 1
ATOM 1696 C CA . ALA B 1 97 ? -5.406 11.281 11.102 1 98.94 97 ALA B CA 1
ATOM 1697 C C . ALA B 1 97 ? -6.523 10.406 11.664 1 98.94 97 ALA B C 1
ATOM 1699 O O . ALA B 1 97 ? -7.164 9.656 10.922 1 98.94 97 ALA B O 1
ATOM 1700 N N . LEU B 1 98 ? -6.723 10.5 12.953 1 98.75 98 LEU B N 1
ATOM 1701 C CA . LEU B 1 98 ? -7.781 9.711 13.578 1 98.75 98 LEU B CA 1
ATOM 1702 C C . LEU B 1 98 ? -9.148 10.117 13.047 1 98.75 98 LEU B C 1
ATOM 1704 O O . LEU B 1 98 ? -10.008 9.258 12.812 1 98.75 98 LEU B O 1
ATOM 1708 N N . MET B 1 99 ? -9.328 11.445 12.867 1 98.62 99 MET B N 1
ATOM 1709 C CA . MET B 1 99 ? -10.586 11.938 12.305 1 98.62 99 MET B CA 1
ATOM 1710 C C . MET B 1 99 ? -10.812 11.383 10.906 1 98.62 99 MET B C 1
ATOM 1712 O O . MET B 1 99 ? -11.906 10.922 10.578 1 98.62 99 MET B O 1
ATOM 1716 N N . ILE B 1 100 ? -9.844 11.383 10.07 1 98.81 100 ILE B N 1
ATOM 1717 C CA . ILE B 1 100 ? -9.93 10.891 8.703 1 98.81 100 ILE B CA 1
ATOM 1718 C C . ILE B 1 100 ? -10.305 9.414 8.703 1 98.81 100 ILE B C 1
ATOM 1720 O O . ILE B 1 100 ? -11.273 9.008 8.047 1 98.81 100 ILE B O 1
ATOM 1724 N N . VAL B 1 101 ? -9.562 8.609 9.453 1 98.75 101 VAL B N 1
ATOM 1725 C CA . VAL B 1 101 ? -9.68 7.152 9.391 1 98.75 101 VAL B CA 1
ATOM 1726 C C . VAL B 1 101 ? -10.945 6.703 10.109 1 98.75 101 VAL B C 1
ATOM 1728 O O . VAL B 1 101 ? -11.75 5.949 9.562 1 98.75 101 VAL B O 1
ATOM 1731 N N . ASP B 1 102 ? -11.195 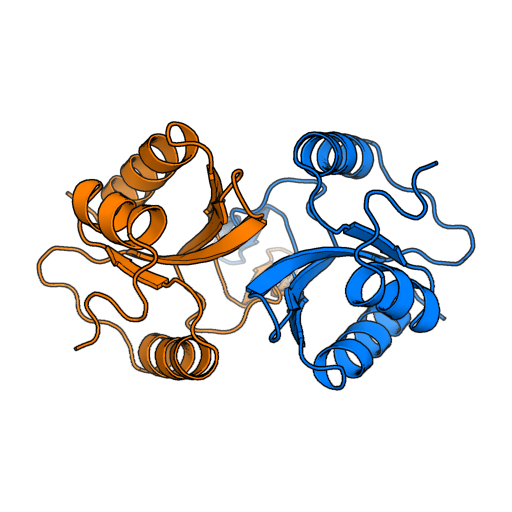7.203 11.359 1 97.38 102 ASP B N 1
ATOM 1732 C CA . ASP B 1 102 ? -12.375 6.801 12.133 1 97.38 102 ASP B CA 1
ATOM 1733 C C . ASP B 1 102 ? -13.648 7.355 11.508 1 97.38 102 ASP B C 1
ATOM 1735 O O . ASP B 1 102 ? -14.688 6.688 11.516 1 97.38 102 ASP B O 1
ATOM 1739 N N . GLY B 1 103 ? -13.461 8.555 11.008 1 97.44 103 GLY B N 1
ATOM 1740 C CA . GLY B 1 103 ? -14.625 9.195 10.422 1 97.44 103 GLY B CA 1
ATOM 1741 C C . GLY B 1 103 ? -14.906 8.742 9 1 97.44 103 GLY B C 1
ATOM 1742 O O . GLY B 1 103 ? -15.961 9.047 8.438 1 97.44 103 GLY B O 1
ATOM 1743 N N . GLY B 1 104 ? -14.016 8.047 8.422 1 98.25 104 GLY B N 1
ATOM 1744 C CA . GLY B 1 104 ? -14.164 7.648 7.035 1 98.25 104 GLY B CA 1
ATOM 1745 C C . GLY B 1 104 ? -14.234 8.82 6.078 1 98.25 104 GLY B C 1
ATOM 1746 O O . GLY B 1 104 ? -15.086 8.852 5.184 1 98.25 104 GLY B O 1
ATOM 1747 N N . LEU B 1 105 ? -13.367 9.758 6.348 1 98.69 105 LEU B N 1
ATOM 1748 C CA . LEU B 1 105 ? -13.453 10.984 5.559 1 98.69 105 LEU B CA 1
ATOM 1749 C C . LEU B 1 105 ? -12.695 10.836 4.242 1 98.69 105 LEU B C 1
ATOM 1751 O O . LEU B 1 105 ? -11.664 10.156 4.184 1 98.69 105 LEU B O 1
ATOM 1755 N N . VAL B 1 106 ? -13.219 11.523 3.223 1 98.81 106 VAL B N 1
ATOM 1756 C CA . VAL B 1 106 ? -12.656 11.484 1.876 1 98.81 106 VAL B CA 1
ATOM 1757 C C . VAL B 1 106 ? -12.203 12.891 1.47 1 98.81 106 VAL B C 1
ATOM 1759 O O . VAL B 1 106 ? -13.016 13.812 1.39 1 98.81 106 VAL B O 1
ATOM 1762 N N . GLY B 1 107 ? -10.875 13.031 1.3 1 98.75 107 GLY B N 1
ATOM 1763 C CA . GLY B 1 107 ? -10.312 14.266 0.794 1 98.75 107 GLY B CA 1
ATOM 1764 C C . GLY B 1 107 ? -10.141 15.328 1.866 1 98.75 107 GLY B C 1
ATOM 1765 O O . GLY B 1 107 ? -10.094 16.531 1.564 1 98.75 107 GLY B O 1
ATOM 1766 N N . TYR B 1 108 ? -10.117 14.906 3.113 1 98.56 108 TYR B N 1
ATOM 1767 C CA . TYR B 1 108 ? -9.969 15.852 4.215 1 98.56 108 TYR B CA 1
ATOM 1768 C C . TYR B 1 108 ? -8.711 16.688 4.043 1 98.56 108 TYR B C 1
ATOM 1770 O O . TYR B 1 108 ? -7.625 16.156 3.799 1 98.56 108 TYR B O 1
ATOM 1778 N N . GLY B 1 109 ? -8.836 17.922 4.098 1 97.81 109 GLY B N 1
ATOM 1779 C CA . GLY B 1 109 ? -7.695 18.812 4.098 1 97.81 109 GLY B CA 1
ATOM 1780 C C . GLY B 1 109 ? -7.324 19.312 2.713 1 97.81 109 GLY B C 1
ATOM 1781 O O . GLY B 1 109 ? -6.461 20.172 2.568 1 97.81 109 GLY B O 1
ATOM 1782 N N . TYR B 1 110 ? -7.883 18.75 1.587 1 96.81 110 TYR B N 1
ATOM 1783 C CA . TYR B 1 110 ? -7.609 19.203 0.227 1 96.81 110 TYR B CA 1
ATOM 1784 C C . TYR B 1 110 ? -8.609 20.266 -0.205 1 96.81 110 TYR B C 1
ATOM 1786 O O . TYR B 1 110 ? -8.445 20.891 -1.255 1 96.81 110 TYR B O 1
ATOM 1794 N N . GLU B 1 111 ? -9.625 20.484 0.502 1 79.5 111 GLU B N 1
ATOM 1795 C CA . GLU B 1 111 ? -10.625 21.484 0.103 1 79.5 111 GLU B CA 1
ATOM 1796 C C . GLU B 1 111 ? -10.008 22.859 -0.033 1 79.5 111 GLU B C 1
ATOM 1798 O O . GLU B 1 111 ? -8.992 23.156 0.6 1 79.5 111 GLU B O 1
#

Secondary structure (DSSP, 8-state):
--HHHHHHHHHHHHHTTTEEEEE----EEEBTTSPEEE--PPTT--SEEEEETTT-BEEEEEE--TT----HHHHHHHHHHHHTT-EEEEESSHHHHHHHHHHT-EEETT-/--HHHHHHHHHHHHHTTTEEEEE----EEEBTTSPEEE--PPTT--SEEEEETT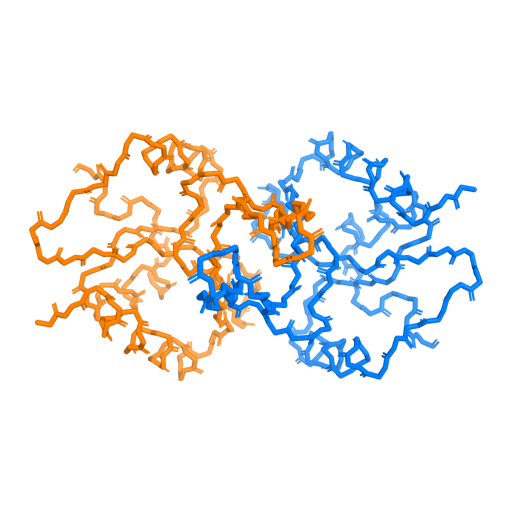T-BEEEEEE--TT----HHHHHHHHHHHHTT-EEEEESSHHHHHHHHHHT-EEETT-

Sequence (222 aa):
MTEHEIQKLIQVALSQHKCSVFRTNVGKVQTIDHRWFDTGLPQGFPDLMGYRWVDNQIFMIEVKTKTGKPRKDQLKFHEFLQSHNVIHGIARSVQDALMIVDGGLVGYGYEMTEHEIQKLIQVALSQHKCSVFRTNVGKVQTIDHRWFDTGLPQGFPDLMGYRWVDNQIFMIEVKTKTGKPRKDQLKFHEFLQSHNVIHGIARSVQDALMIVDGGLVGYGYE

pLDDT: mean 97.85, std 2.07, range [79.5, 98.94]

InterPro domains:
  IPR011856 tRNA endonuclease-like domain superfamily [G3DSA:3.40.1350.10] (1-103)
  IPR014883 VRR-NUC domain [PF08774] (13-94)
  IPR014883 VRR-NUC domain [SM00990] (1-95)

Nearest PDB structures (foldseek):
  4rib-assembly1_A  TM=8.412E-01  e=3.406E-02  Homo sapiens
  4ric-assembly1_A  TM=8.503E-01  e=4.145E-02  Homo sapiens
  5y7q-assembly1_A  TM=8.623E-01  e=4.425E-02  Pseudomonas aeruginosa PAO1
  4rib-assembly2_B  TM=8.414E-01  e=4.425E-02  Homo sapiens
  4rid-assembly2_B  TM=7.962E-01  e=1.036E-01  Homo sapiens

Solvent-accessible surface area (backbone atoms only — not comparable to full-atom values): 11585 Å² total; per-residue (Å²): 128,52,49,67,56,48,46,52,51,32,48,54,52,41,49,71,62,58,27,50,70,36,45,40,48,60,47,71,44,47,26,65,83,74,41,80,47,61,24,53,43,54,80,39,57,40,48,29,40,33,29,35,62,89,70,34,30,37,35,36,37,31,66,31,40,92,81,57,72,81,51,71,50,34,49,54,43,46,53,54,38,52,75,60,65,37,28,23,30,53,20,64,42,51,66,44,44,49,48,30,65,76,63,58,28,63,46,40,75,71,118,130,53,50,67,56,46,46,52,51,32,49,55,53,41,49,71,63,57,28,50,68,35,45,40,47,60,49,72,43,48,27,66,82,74,41,79,46,61,24,54,42,56,78,39,57,40,47,29,40,32,29,36,61,88,70,36,31,39,35,36,35,32,66,30,41,92,81,56,74,82,52,70,50,32,50,53,42,46,53,55,38,52,76,61,66,35,26,22,29,52,20,62,42,51,66,46,44,49,47,29,64,77,64,58,28,63,47,41,74,71,117

Organism: Lactobacillus johnsonii (strain FI9785) (NCBI:txid633699)